Protein AF-N1U1Z1-F1 (afdb_monomer)

pLDDT: mean 73.61, std 26.01, range [23.06, 96.19]

Sequence (324 aa):
MGSERRDNYLSHQTYPNRNGNQLFPIIPETQSKQTEVKIPQDLNLSLTNTFTPLASTKSSSKSPSRPKPLTSEQLKEKRKNPAINIDFFTNLTKKILNDFYPKYCPNCPGKLLTKEISTQPELIRCEGCRYLTSRLSYTCLHHFKLPLWMFSYVFYESMIQHPKVVTSTEISKRLRISYKGGASLKRRFQVFASQQLPKYKQLTFDALDREFKDFSLPPDEDTDITEIMENKPYVCADTVVLYSASQRANQGRKRYRHAGSTASIYLSDKLGGRQVGTLAHTIAIKSGPVFFHSVPNQKMNTLGPIIQNHLPLQTPLMTDEGYP

Structure (mmCIF, N/CA/C/O backbone):
data_AF-N1U1Z1-F1
#
_entry.id   AF-N1U1Z1-F1
#
loop_
_atom_site.group_PDB
_atom_site.id
_atom_site.type_symbol
_atom_site.label_atom_id
_atom_site.label_alt_id
_atom_site.label_comp_id
_atom_site.label_asym_id
_atom_site.label_entity_id
_atom_site.label_seq_id
_atom_site.pdbx_PDB_ins_code
_atom_site.Cartn_x
_atom_site.Cartn_y
_atom_site.Cartn_z
_atom_site.occupancy
_atom_site.B_iso_or_equiv
_atom_site.auth_seq_id
_atom_site.auth_comp_id
_atom_site.auth_asym_id
_atom_site.auth_atom_id
_atom_site.pdbx_PDB_model_num
ATOM 1 N N . MET A 1 1 ? 25.635 30.085 18.697 1.00 31.17 1 MET A N 1
ATOM 2 C CA . MET A 1 1 ? 25.167 30.106 17.294 1.00 31.17 1 MET A CA 1
ATOM 3 C C . MET A 1 1 ? 25.597 28.806 16.637 1.00 31.17 1 MET A C 1
ATOM 5 O O . MET A 1 1 ? 26.783 28.628 16.402 1.00 31.17 1 MET A O 1
ATOM 9 N N . GLY A 1 2 ? 24.684 27.850 16.460 1.00 24.91 2 GLY A N 1
ATOM 10 C CA . GLY A 1 2 ? 25.047 26.492 16.055 1.00 24.91 2 GLY A CA 1
ATOM 11 C C . GLY A 1 2 ? 23.915 25.777 15.326 1.00 24.91 2 GLY A C 1
ATOM 12 O O . GLY A 1 2 ? 22.959 25.348 15.952 1.00 24.91 2 GLY A 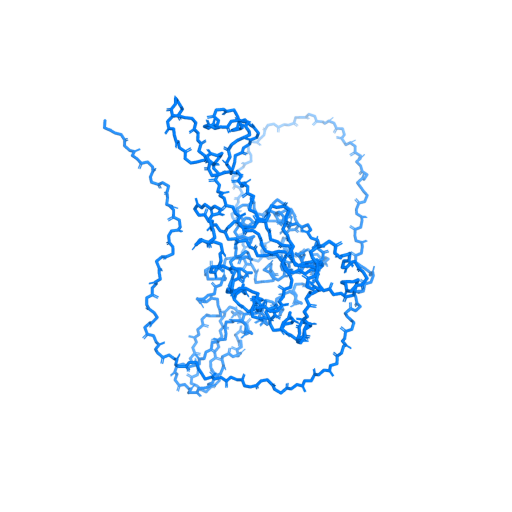O 1
ATOM 13 N N . SER A 1 3 ? 24.074 25.672 14.004 1.00 23.81 3 SER A N 1
ATOM 14 C CA . SER A 1 3 ? 23.713 24.535 13.143 1.00 23.81 3 SER A CA 1
ATOM 15 C C . SER A 1 3 ? 22.453 23.728 13.520 1.00 23.81 3 SER A C 1
ATOM 17 O O . SER A 1 3 ? 22.543 22.627 14.069 1.00 23.81 3 SER A O 1
ATOM 19 N N . GLU A 1 4 ? 21.285 24.212 13.097 1.00 26.62 4 GLU A N 1
ATOM 20 C CA . GLU A 1 4 ? 20.053 23.421 13.023 1.00 26.62 4 GLU A CA 1
ATOM 21 C C . GLU A 1 4 ? 20.172 22.334 11.942 1.00 26.62 4 GLU A C 1
ATOM 23 O O . GLU A 1 4 ? 20.254 22.610 10.743 1.00 26.62 4 GLU A O 1
ATOM 28 N N . ARG A 1 5 ? 20.141 21.065 12.362 1.00 25.30 5 ARG A N 1
ATOM 29 C CA . ARG A 1 5 ? 19.821 19.946 11.470 1.00 25.30 5 ARG A CA 1
ATOM 30 C C . ARG A 1 5 ? 18.326 20.009 11.162 1.00 25.30 5 ARG A C 1
ATOM 32 O O . ARG A 1 5 ? 17.508 19.650 12.001 1.00 25.30 5 ARG A O 1
ATOM 39 N N . ARG A 1 6 ? 17.977 20.459 9.955 1.00 24.33 6 ARG A N 1
ATOM 40 C CA . ARG A 1 6 ? 16.626 20.311 9.402 1.00 24.33 6 ARG A CA 1
ATOM 41 C C . ARG A 1 6 ? 16.370 18.839 9.094 1.00 24.33 6 ARG A C 1
ATOM 43 O O . ARG A 1 6 ? 16.864 18.309 8.099 1.00 24.33 6 ARG A O 1
ATOM 50 N N . ASP A 1 7 ? 15.581 18.193 9.941 1.00 27.22 7 ASP A N 1
ATOM 51 C CA . ASP A 1 7 ? 14.876 16.973 9.574 1.00 27.22 7 ASP A CA 1
ATOM 52 C C . ASP A 1 7 ? 13.800 17.356 8.546 1.00 27.22 7 ASP A C 1
ATOM 54 O O . ASP A 1 7 ? 12.801 18.002 8.862 1.00 27.22 7 ASP A O 1
ATOM 58 N N . ASN A 1 8 ? 14.047 17.017 7.278 1.00 24.55 8 ASN A N 1
ATOM 59 C CA . ASN A 1 8 ? 13.092 17.212 6.192 1.00 24.55 8 ASN A CA 1
ATOM 60 C C . ASN A 1 8 ? 11.878 16.301 6.413 1.00 24.55 8 ASN A C 1
ATOM 62 O O . ASN A 1 8 ? 11.901 15.114 6.078 1.00 24.55 8 ASN A O 1
ATOM 66 N N . TYR A 1 9 ? 10.808 16.876 6.954 1.00 27.30 9 TYR A N 1
ATOM 67 C CA . TYR A 1 9 ? 9.466 16.322 6.865 1.00 27.30 9 TYR A CA 1
ATOM 68 C C . TYR A 1 9 ? 9.081 16.203 5.385 1.00 27.30 9 TYR A C 1
ATOM 70 O O . TYR A 1 9 ? 9.143 17.178 4.633 1.00 27.30 9 TYR A O 1
ATOM 78 N N . LEU A 1 10 ? 8.690 14.998 4.964 1.00 27.31 10 LEU A N 1
ATOM 79 C CA . LEU A 1 10 ? 8.058 14.738 3.671 1.00 27.31 10 LEU A CA 1
ATOM 80 C C . LEU A 1 10 ? 6.676 15.410 3.657 1.00 27.31 10 LEU A C 1
ATOM 82 O O . LEU A 1 10 ? 5.657 14.768 3.890 1.00 27.31 10 LEU A O 1
ATOM 86 N N . SER A 1 11 ? 6.651 16.716 3.405 1.00 25.09 11 SER A N 1
ATOM 87 C CA . SER A 1 11 ? 5.468 17.385 2.879 1.00 25.09 11 SER A CA 1
ATOM 88 C C . SER A 1 11 ? 5.401 17.065 1.387 1.00 25.09 11 SER A C 1
ATOM 90 O O . SER A 1 11 ? 6.335 17.330 0.628 1.00 25.09 11 SER A O 1
ATOM 92 N N . HIS A 1 12 ? 4.319 16.417 0.960 1.00 28.94 12 HIS A N 1
ATOM 93 C CA . HIS A 1 12 ? 4.023 16.263 -0.457 1.00 28.94 12 HIS A CA 1
ATOM 94 C C . HIS A 1 12 ? 3.693 17.648 -1.022 1.00 28.94 12 HIS A C 1
ATOM 96 O O . HIS A 1 12 ? 2.557 18.102 -0.939 1.00 28.94 12 HIS A O 1
ATOM 102 N N . GLN A 1 13 ? 4.687 18.325 -1.599 1.00 23.31 13 GLN A N 1
ATOM 103 C CA . GLN A 1 13 ? 4.415 19.387 -2.559 1.00 23.31 13 GLN A CA 1
ATOM 104 C C . GLN A 1 13 ? 3.811 18.721 -3.797 1.00 23.31 13 GLN A C 1
ATOM 106 O O . GLN A 1 13 ? 4.482 18.001 -4.539 1.00 23.31 13 GLN A O 1
ATOM 111 N N . THR A 1 14 ? 2.508 18.902 -3.975 1.00 27.62 14 THR A N 1
ATOM 112 C CA . THR A 1 14 ? 1.798 18.598 -5.211 1.00 27.62 14 THR A CA 1
ATOM 113 C C . THR A 1 14 ? 2.348 19.509 -6.302 1.00 27.62 14 THR A C 1
ATOM 115 O O . THR A 1 14 ? 1.981 20.674 -6.417 1.00 27.62 14 THR A O 1
ATOM 118 N N . TYR A 1 15 ? 3.275 18.994 -7.108 1.00 26.27 15 TYR A N 1
ATOM 119 C CA . TYR A 1 15 ? 3.652 19.663 -8.347 1.00 26.27 15 TYR A CA 1
ATOM 120 C C . TYR A 1 15 ? 2.433 19.670 -9.283 1.00 26.27 15 TYR A C 1
ATOM 122 O O . TYR A 1 15 ? 1.890 18.593 -9.554 1.00 26.27 15 TYR A O 1
ATOM 130 N N . PRO A 1 16 ? 1.985 20.833 -9.791 1.00 25.64 16 PRO A N 1
ATOM 131 C CA . PRO A 1 16 ? 0.918 20.875 -10.776 1.00 25.64 16 PRO A CA 1
ATOM 132 C C . PRO A 1 16 ? 1.386 20.169 -12.052 1.00 25.64 16 PRO A C 1
ATOM 134 O O . PRO A 1 16 ? 2.423 20.492 -12.636 1.00 25.64 16 PRO A O 1
ATOM 137 N N . ASN A 1 17 ? 0.617 19.159 -12.449 1.00 30.56 17 ASN A N 1
ATOM 138 C CA . ASN A 1 17 ? 0.830 18.367 -13.649 1.00 30.56 17 ASN A CA 1
ATOM 139 C C . ASN A 1 17 ? 0.683 19.280 -14.878 1.00 30.56 17 ASN A C 1
ATOM 141 O O . ASN A 1 17 ? -0.407 19.766 -15.162 1.00 30.56 17 ASN A O 1
ATOM 145 N N . ARG A 1 18 ? 1.783 19.551 -15.591 1.00 28.73 18 ARG A N 1
ATOM 146 C CA . ARG A 1 18 ? 1.807 20.469 -16.746 1.00 28.73 18 ARG A CA 1
ATOM 147 C C . ARG A 1 18 ? 1.363 19.842 -18.073 1.00 28.73 18 ARG A C 1
ATOM 149 O O . ARG A 1 18 ? 1.446 20.515 -19.091 1.00 28.73 18 ARG A O 1
ATOM 156 N N . ASN A 1 19 ? 0.847 18.612 -18.067 1.00 29.89 19 ASN A N 1
ATOM 157 C CA . ASN A 1 19 ? 0.267 17.977 -19.250 1.00 29.89 19 ASN A CA 1
ATOM 158 C C . ASN A 1 19 ? -1.192 17.599 -18.964 1.00 29.89 19 ASN A C 1
ATOM 160 O O . ASN A 1 19 ? -1.469 16.635 -18.248 1.00 29.89 19 ASN A O 1
ATOM 164 N N . GLY A 1 20 ? -2.117 18.390 -19.511 1.00 30.70 20 GLY A N 1
ATOM 165 C CA . GLY A 1 20 ? -3.558 18.180 -19.421 1.00 30.70 20 GLY A CA 1
ATOM 166 C C . GLY A 1 20 ? -4.021 16.982 -20.245 1.00 30.70 20 GLY A C 1
ATOM 167 O O . GLY A 1 20 ? -4.510 17.151 -21.355 1.00 30.70 20 GLY A O 1
ATOM 168 N N . ASN A 1 21 ? -3.907 15.779 -19.686 1.00 28.55 21 ASN A N 1
ATOM 169 C CA . ASN A 1 21 ? -4.611 14.613 -20.207 1.00 28.55 21 ASN A CA 1
ATOM 170 C C . ASN A 1 21 ? -5.901 14.433 -19.408 1.00 28.55 21 ASN A C 1
ATOM 172 O O . ASN A 1 21 ? -5.875 14.021 -18.248 1.00 28.55 21 ASN A O 1
ATOM 176 N N . GLN A 1 22 ? -7.020 14.777 -20.042 1.00 26.14 22 GLN A N 1
ATOM 177 C CA . GLN A 1 22 ? -8.360 14.452 -19.571 1.00 26.14 22 GLN A CA 1
ATOM 178 C C . GLN A 1 22 ? -8.476 12.925 -19.449 1.00 26.14 22 GLN A C 1
ATOM 180 O O . GLN A 1 22 ? -8.188 12.186 -20.392 1.00 26.14 22 GLN A O 1
ATOM 185 N N . LEU A 1 23 ? -8.829 12.451 -18.254 1.00 27.55 23 LEU A N 1
ATOM 186 C CA . LEU A 1 23 ? -9.135 11.049 -17.992 1.00 27.55 23 LEU A CA 1
ATOM 187 C C . LEU A 1 23 ? -10.470 10.728 -18.670 1.00 27.55 23 LEU A C 1
ATOM 189 O O . LEU A 1 23 ? -11.513 11.185 -18.214 1.00 27.55 23 LEU A O 1
ATOM 193 N N . PHE A 1 24 ? -10.440 9.958 -19.756 1.00 24.42 24 PHE A N 1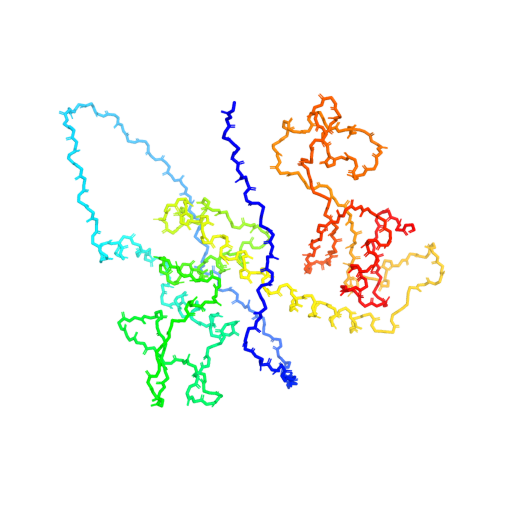
ATOM 194 C CA . PHE A 1 24 ? -11.652 9.357 -20.307 1.00 24.42 24 PHE A CA 1
ATOM 195 C C . PHE A 1 24 ? -12.014 8.095 -19.504 1.00 24.42 24 PHE A C 1
ATOM 197 O O . PHE A 1 24 ? -11.113 7.317 -19.167 1.00 24.42 24 PHE A O 1
ATOM 204 N N . PRO A 1 25 ? -13.301 7.873 -19.187 1.00 25.72 25 PRO A N 1
ATOM 205 C CA . PRO A 1 25 ? -13.744 6.691 -18.459 1.00 25.72 25 PRO A CA 1
ATOM 206 C C . PRO A 1 25 ? -13.643 5.448 -19.353 1.00 25.72 25 PRO A C 1
ATOM 208 O O . PRO A 1 25 ? -14.245 5.385 -20.422 1.00 25.72 25 PRO A O 1
ATOM 211 N N . ILE A 1 26 ? -12.878 4.451 -18.906 1.00 27.59 26 ILE A N 1
ATOM 212 C CA . ILE A 1 26 ? -12.885 3.104 -19.484 1.00 27.59 26 ILE A CA 1
ATOM 213 C C . ILE A 1 26 ? -13.981 2.321 -18.760 1.00 27.59 26 ILE A C 1
ATOM 215 O O . ILE A 1 26 ? -13.880 2.079 -17.558 1.00 27.59 26 ILE A O 1
ATOM 219 N N . ILE A 1 27 ? -15.024 1.944 -19.495 1.00 23.06 27 ILE A N 1
ATOM 220 C CA . ILE A 1 27 ? -16.056 1.001 -19.053 1.00 23.06 27 ILE A CA 1
ATOM 221 C C . ILE A 1 27 ? -15.426 -0.405 -19.062 1.00 23.06 27 ILE A C 1
ATOM 223 O O . ILE A 1 27 ? -14.907 -0.807 -20.105 1.00 23.06 27 ILE A O 1
ATOM 227 N N . PRO A 1 28 ? -15.426 -1.169 -17.954 1.00 28.47 28 PRO A N 1
ATOM 228 C CA . PRO A 1 28 ? -14.948 -2.545 -17.972 1.00 28.47 28 PRO A CA 1
ATOM 229 C C . PRO A 1 28 ? -16.060 -3.484 -18.455 1.00 28.47 28 PRO A C 1
ATOM 231 O O . PRO A 1 28 ? -17.068 -3.662 -17.772 1.00 28.47 28 PRO A O 1
ATOM 234 N N . GLU A 1 29 ? -15.856 -4.129 -19.604 1.00 23.88 29 GLU A N 1
ATOM 235 C CA . GLU A 1 29 ? -16.609 -5.332 -19.961 1.00 23.88 29 GLU A CA 1
ATOM 236 C C . GLU A 1 29 ? -16.245 -6.471 -19.002 1.00 23.88 29 GLU A C 1
ATOM 238 O O . GLU A 1 29 ? -15.081 -6.752 -18.705 1.00 23.88 29 GLU A O 1
ATOM 243 N N . THR A 1 30 ? -17.285 -7.099 -18.470 1.00 27.78 30 THR A N 1
ATOM 244 C CA . THR A 1 30 ? -17.222 -8.130 -17.443 1.00 27.78 30 THR A CA 1
ATOM 245 C C . THR A 1 30 ? -16.767 -9.458 -18.048 1.00 27.78 30 THR A C 1
ATOM 247 O O . THR A 1 30 ? -17.440 -10.007 -18.915 1.00 27.78 30 THR A O 1
ATOM 250 N N . GLN A 1 31 ? -15.682 -10.042 -17.536 1.00 24.86 31 GLN A N 1
ATOM 251 C CA . GLN A 1 31 ? -15.467 -11.489 -17.614 1.00 24.86 31 GLN A CA 1
ATOM 252 C C . GLN A 1 31 ? -15.203 -12.043 -16.216 1.00 24.86 31 GLN A C 1
ATOM 254 O O . GLN A 1 31 ? -14.091 -12.040 -15.694 1.00 24.86 31 GLN A O 1
ATOM 259 N N . SER A 1 32 ? -16.294 -12.509 -15.616 1.00 31.56 32 SER A N 1
ATOM 260 C CA . SER A 1 32 ? -16.319 -13.404 -14.468 1.00 31.56 32 SER A CA 1
ATOM 261 C C . SER A 1 32 ? -15.791 -14.776 -14.892 1.00 31.56 32 SER A C 1
ATOM 263 O O . SER A 1 32 ? -16.463 -15.479 -15.644 1.00 31.56 32 SER A O 1
ATOM 265 N N . LYS A 1 33 ? -14.604 -15.158 -14.406 1.00 26.70 33 LYS A N 1
ATOM 266 C CA . LYS A 1 33 ? -14.228 -16.558 -14.151 1.00 26.70 33 LYS A CA 1
ATOM 267 C C . LYS A 1 33 ? -13.323 -16.615 -12.922 1.00 26.70 33 LYS A C 1
ATOM 269 O O . LYS A 1 33 ? -12.188 -16.140 -12.952 1.00 26.70 33 LYS A O 1
ATOM 274 N N . GLN A 1 34 ? -13.845 -17.196 -11.842 1.00 29.92 34 GLN A N 1
ATOM 275 C CA . GLN A 1 34 ? -13.073 -17.603 -10.670 1.00 29.92 34 GLN A CA 1
ATOM 276 C C . GLN A 1 34 ? -11.895 -18.467 -11.133 1.00 29.92 34 GLN A C 1
ATOM 278 O O . GLN A 1 34 ? -12.086 -19.548 -11.683 1.00 29.92 34 GLN A O 1
ATOM 283 N N . THR A 1 35 ? -10.675 -17.972 -10.944 1.00 23.55 35 THR A N 1
ATOM 284 C CA . THR A 1 35 ? -9.462 -18.775 -11.098 1.00 23.55 35 THR A CA 1
ATOM 285 C C . THR A 1 35 ? -8.847 -18.897 -9.715 1.00 23.55 35 THR A C 1
ATOM 287 O O . THR A 1 35 ? -8.239 -17.949 -9.219 1.00 23.55 35 THR A O 1
ATOM 290 N N . GLU A 1 36 ? -9.034 -20.050 -9.072 1.00 23.45 36 GLU A N 1
ATOM 291 C CA . GLU A 1 36 ? -8.217 -20.445 -7.928 1.00 23.45 36 GLU A CA 1
ATOM 292 C C . GLU A 1 36 ? -6.749 -20.452 -8.362 1.00 23.45 36 GLU A C 1
ATOM 294 O O . GLU A 1 36 ? -6.322 -21.256 -9.195 1.00 23.45 36 GLU A O 1
ATOM 299 N N . VAL A 1 37 ? -5.957 -19.542 -7.803 1.00 25.72 37 VAL A N 1
ATOM 300 C CA . VAL A 1 37 ? -4.506 -19.552 -7.976 1.00 25.72 37 VAL A CA 1
ATOM 301 C C . VAL A 1 37 ? -3.949 -20.681 -7.107 1.00 25.72 37 VAL A C 1
ATOM 303 O O . VAL A 1 37 ? -3.638 -20.482 -5.935 1.00 25.72 37 VAL A O 1
ATOM 306 N N . LYS A 1 38 ? -3.825 -21.887 -7.671 1.00 24.47 38 LYS A N 1
ATOM 307 C CA . LYS A 1 38 ? -3.057 -22.976 -7.050 1.00 24.47 38 LYS A CA 1
ATOM 308 C C . LYS A 1 38 ? -1.573 -22.609 -7.060 1.00 24.47 38 LYS A C 1
ATOM 310 O O . LYS A 1 38 ? -0.926 -22.615 -8.105 1.00 24.47 38 LYS A O 1
ATOM 315 N N . ILE A 1 39 ? -1.044 -22.277 -5.886 1.00 30.41 39 ILE A N 1
ATOM 316 C CA . ILE A 1 39 ? 0.392 -22.107 -5.646 1.00 30.41 39 ILE A CA 1
ATOM 317 C C . ILE A 1 39 ? 1.037 -23.507 -5.693 1.00 30.41 39 ILE A C 1
ATOM 319 O O . ILE A 1 39 ? 0.617 -24.374 -4.925 1.00 30.41 39 ILE A O 1
ATOM 323 N N . PRO A 1 40 ? 2.032 -23.766 -6.563 1.00 25.53 40 PRO A N 1
ATOM 324 C CA . PRO A 1 40 ? 2.742 -25.043 -6.584 1.00 25.53 40 PRO A CA 1
ATOM 325 C C . PRO A 1 40 ? 3.452 -25.294 -5.246 1.00 25.53 40 PRO A C 1
ATOM 327 O O . PRO A 1 40 ? 4.184 -24.432 -4.757 1.00 25.53 40 PRO A O 1
ATOM 330 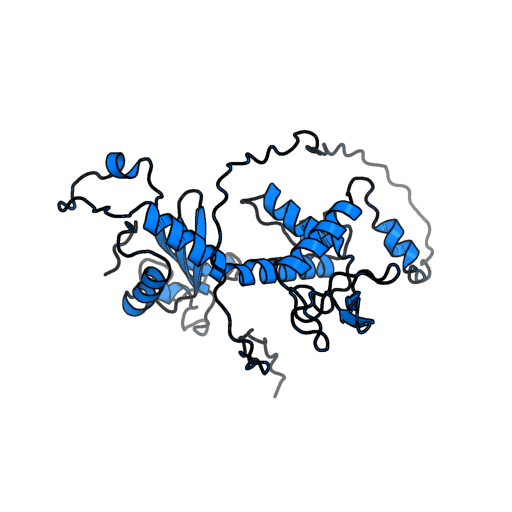N N . GLN A 1 41 ? 3.248 -26.477 -4.665 1.00 28.50 41 GLN A N 1
ATOM 331 C CA . GLN A 1 41 ? 3.769 -26.880 -3.350 1.00 28.50 41 GLN A CA 1
ATOM 332 C C . GLN A 1 41 ? 5.294 -27.142 -3.324 1.00 28.50 41 GLN A C 1
ATOM 334 O O . GLN A 1 41 ? 5.853 -27.402 -2.259 1.00 28.50 41 GLN A O 1
ATOM 339 N N . ASP A 1 42 ? 5.996 -26.986 -4.449 1.00 27.20 42 ASP A N 1
ATOM 340 C CA . ASP A 1 42 ? 7.394 -27.417 -4.616 1.00 27.20 42 ASP A CA 1
ATOM 341 C C . ASP A 1 42 ? 8.461 -26.382 -4.201 1.00 27.20 42 ASP A C 1
ATOM 343 O O . ASP A 1 42 ? 9.641 -26.537 -4.511 1.00 27.20 42 ASP A O 1
ATOM 347 N N . LEU A 1 43 ? 8.093 -25.308 -3.492 1.00 36.47 43 LEU A N 1
ATOM 348 C CA . LEU A 1 43 ? 9.035 -24.244 -3.093 1.00 36.47 43 LEU A CA 1
ATOM 349 C C . LEU A 1 43 ? 9.161 -24.036 -1.575 1.00 36.47 43 LEU A C 1
ATOM 351 O O . LEU A 1 43 ? 9.582 -22.971 -1.118 1.00 36.47 43 LEU A O 1
ATOM 355 N N . ASN A 1 44 ? 8.880 -25.072 -0.781 1.00 26.55 44 ASN A N 1
ATOM 356 C CA . ASN A 1 44 ? 9.239 -25.104 0.639 1.00 26.55 44 ASN A CA 1
ATOM 357 C C . ASN A 1 44 ? 10.753 -25.332 0.816 1.00 26.55 44 ASN A C 1
ATOM 359 O O . ASN A 1 44 ? 11.217 -26.446 1.043 1.00 26.55 44 ASN A O 1
ATOM 363 N N . LEU A 1 45 ? 11.550 -24.264 0.738 1.00 33.38 45 LEU A N 1
ATOM 364 C CA . LEU A 1 45 ? 12.963 -24.292 1.136 1.00 33.38 45 LEU A CA 1
ATOM 365 C C . LEU A 1 45 ? 13.092 -24.085 2.654 1.00 33.38 45 LEU A C 1
ATOM 367 O O . LEU A 1 45 ? 13.499 -23.021 3.128 1.00 33.38 45 LEU A O 1
ATOM 371 N N . SER A 1 46 ? 12.752 -25.121 3.421 1.00 28.72 46 SER A N 1
ATOM 372 C CA . SER A 1 46 ? 13.085 -25.220 4.845 1.00 28.72 46 SER A CA 1
ATOM 373 C C . SER A 1 46 ? 14.576 -25.535 4.993 1.00 28.72 46 SER A C 1
ATOM 375 O O . SER A 1 46 ? 14.998 -26.675 4.830 1.00 28.72 46 SER A O 1
ATOM 377 N N . LEU A 1 47 ? 15.400 -24.526 5.287 1.00 31.52 47 LEU A N 1
ATOM 378 C CA . LEU A 1 47 ? 16.810 -24.734 5.635 1.00 31.52 47 LEU A CA 1
ATOM 379 C C . LEU A 1 47 ? 16.931 -25.068 7.129 1.00 31.52 47 LEU A C 1
ATOM 381 O O . LEU A 1 47 ? 16.895 -24.181 7.981 1.00 31.52 47 LEU A O 1
ATOM 385 N N . THR A 1 48 ? 17.098 -26.351 7.449 1.00 25.14 48 THR A N 1
ATOM 386 C CA . THR A 1 48 ? 17.627 -26.818 8.738 1.00 25.14 48 THR A CA 1
ATOM 387 C C . THR A 1 48 ? 19.104 -26.428 8.850 1.00 25.14 48 THR A C 1
ATOM 389 O O . THR A 1 48 ? 19.938 -26.893 8.076 1.00 25.14 48 THR A O 1
ATOM 392 N N . ASN A 1 49 ? 19.438 -25.551 9.801 1.00 29.80 49 ASN A N 1
ATOM 393 C CA . ASN A 1 49 ? 20.818 -25.159 10.093 1.00 29.80 49 ASN A CA 1
ATOM 394 C C . ASN A 1 49 ? 21.519 -26.259 10.903 1.00 29.80 49 ASN A C 1
ATOM 396 O O . ASN A 1 49 ? 21.296 -26.364 12.108 1.00 29.80 49 ASN A O 1
ATOM 400 N N . THR A 1 50 ? 22.415 -27.020 10.279 1.00 23.50 50 THR A N 1
ATOM 401 C CA . THR A 1 50 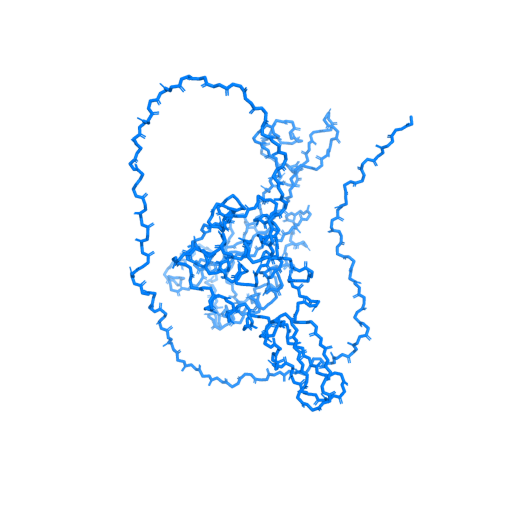? 23.401 -27.835 11.003 1.00 23.50 50 THR A CA 1
ATOM 402 C C . THR A 1 50 ? 24.682 -27.012 11.142 1.00 23.50 50 THR A C 1
ATOM 404 O O . THR A 1 50 ? 25.398 -26.784 10.170 1.00 23.50 50 THR A O 1
ATOM 407 N N . PHE A 1 51 ? 24.941 -26.499 12.346 1.00 24.95 51 PHE A N 1
ATOM 408 C CA . PHE A 1 51 ? 26.194 -25.826 12.691 1.00 24.95 51 PHE A CA 1
ATOM 409 C C . PHE A 1 51 ? 27.256 -26.873 13.049 1.00 24.95 51 PHE A C 1
ATOM 411 O O . PHE A 1 51 ? 27.125 -27.559 14.060 1.00 24.95 51 PHE A O 1
ATOM 418 N N . THR A 1 52 ? 28.332 -26.950 12.270 1.00 24.88 52 THR A N 1
ATOM 419 C CA . THR A 1 52 ? 29.589 -27.606 12.663 1.00 24.88 52 THR A CA 1
ATOM 420 C C . THR A 1 52 ? 30.632 -26.527 12.976 1.00 24.88 52 THR A C 1
ATOM 422 O O . THR A 1 52 ? 30.892 -25.679 12.118 1.00 24.88 52 THR A O 1
ATOM 425 N N . PRO A 1 53 ? 31.238 -26.498 14.177 1.00 26.45 53 PRO A N 1
ATOM 426 C CA . PRO A 1 53 ? 32.280 -25.530 14.498 1.00 26.45 53 PRO A CA 1
ATOM 427 C C . PRO A 1 53 ? 33.632 -26.034 13.976 1.00 26.45 53 PRO A C 1
ATOM 429 O O . PRO A 1 53 ? 34.088 -27.102 14.379 1.00 26.45 53 PRO A O 1
ATOM 432 N N . LEU A 1 54 ? 34.289 -25.274 13.093 1.00 29.22 54 LEU A N 1
ATOM 433 C CA . LEU A 1 54 ? 35.670 -25.563 12.698 1.00 29.22 54 LEU A CA 1
ATOM 434 C C . LEU A 1 54 ? 36.651 -24.788 13.584 1.00 29.22 54 LEU A C 1
ATOM 436 O O . LEU A 1 54 ? 36.524 -23.580 13.787 1.00 29.22 54 LEU A O 1
ATOM 440 N N . ALA A 1 55 ? 37.602 -25.551 14.114 1.00 28.50 55 ALA A N 1
ATOM 441 C CA . ALA A 1 55 ? 38.601 -25.196 15.101 1.00 28.50 55 ALA A CA 1
ATOM 442 C C . ALA A 1 55 ? 39.554 -24.060 14.691 1.00 28.50 55 ALA A C 1
ATOM 444 O O . ALA A 1 55 ? 39.827 -23.790 13.524 1.00 28.50 55 ALA A O 1
ATOM 445 N N . SER A 1 56 ? 40.097 -23.432 15.729 1.00 31.36 56 SER A N 1
ATOM 446 C CA . SER A 1 56 ? 41.125 -22.401 15.725 1.00 31.36 56 SER A CA 1
ATOM 447 C C . SER A 1 56 ? 42.481 -22.893 15.208 1.00 31.36 56 SER A C 1
ATOM 449 O O . SER A 1 56 ? 43.062 -23.806 15.792 1.00 31.36 56 SER A O 1
ATOM 451 N N . THR A 1 57 ? 43.071 -22.177 14.251 1.00 26.64 57 THR A N 1
ATOM 452 C CA . THR A 1 57 ? 44.527 -22.179 14.026 1.00 26.64 57 THR A CA 1
ATOM 453 C C . THR A 1 57 ? 45.046 -20.750 13.873 1.00 26.64 57 THR A C 1
ATOM 455 O O . THR A 1 57 ? 44.502 -19.943 13.121 1.00 26.64 57 THR A O 1
ATOM 458 N N . LYS A 1 58 ? 46.085 -20.436 14.655 1.00 27.12 58 LYS A N 1
ATOM 459 C CA . LYS A 1 58 ? 46.752 -19.133 14.770 1.00 27.12 58 LYS A CA 1
ATOM 460 C C . LYS A 1 58 ? 47.682 -18.829 13.581 1.00 27.12 58 LYS A C 1
ATOM 462 O O . LYS A 1 58 ? 48.315 -19.721 13.032 1.00 27.12 58 LYS A O 1
ATOM 467 N N . SER A 1 59 ? 47.881 -17.521 13.387 1.00 26.89 59 SER A N 1
ATOM 468 C CA . SER A 1 59 ? 49.051 -16.812 12.825 1.00 26.89 59 SER A CA 1
ATOM 469 C C . SER A 1 59 ? 49.222 -16.711 11.300 1.00 26.89 59 SER A C 1
ATOM 471 O O . SER A 1 59 ? 49.515 -17.678 10.615 1.00 26.89 59 SER A O 1
ATOM 473 N N . SER A 1 60 ? 49.139 -15.484 10.771 1.00 26.78 60 SER A N 1
ATOM 474 C CA . SER A 1 60 ? 50.316 -14.708 10.339 1.00 26.78 60 SER A CA 1
ATOM 475 C C . SER A 1 60 ? 49.872 -13.352 9.772 1.00 26.78 60 SER A C 1
ATOM 477 O O . SER A 1 60 ? 48.935 -13.246 8.982 1.00 26.78 60 SER A O 1
ATOM 479 N N . SER A 1 61 ? 50.525 -12.295 10.236 1.00 37.44 61 SER A N 1
ATOM 480 C CA . SER A 1 61 ? 50.275 -10.888 9.939 1.00 37.44 61 SER A CA 1
ATOM 481 C C . SER A 1 61 ? 50.724 -10.498 8.526 1.00 37.44 61 SER A C 1
ATOM 483 O O . SER A 1 61 ? 51.919 -10.342 8.286 1.00 37.44 61 SER A O 1
ATOM 485 N N . LYS A 1 62 ? 49.775 -10.245 7.616 1.00 32.12 62 LYS A N 1
ATOM 486 C CA . LYS A 1 62 ? 49.963 -9.382 6.436 1.00 32.12 62 LYS A CA 1
ATOM 487 C C . LYS A 1 62 ? 48.674 -8.610 6.157 1.00 32.12 62 LYS A C 1
ATOM 489 O O . LYS A 1 62 ? 47.623 -9.200 5.925 1.00 32.12 62 LYS A O 1
ATOM 494 N N . SER A 1 63 ? 48.761 -7.284 6.186 1.00 28.86 63 SER A N 1
ATOM 495 C CA . SER A 1 63 ? 47.686 -6.363 5.810 1.00 28.86 63 SER A CA 1
ATOM 496 C C . SER A 1 63 ? 47.293 -6.612 4.344 1.00 28.86 63 SER A C 1
ATOM 498 O O . SER A 1 63 ? 48.160 -6.478 3.477 1.00 28.86 63 SER A O 1
ATOM 500 N N . PRO A 1 64 ? 46.037 -6.973 4.013 1.00 36.00 64 PRO A N 1
ATOM 501 C CA . PRO A 1 64 ? 45.659 -7.159 2.622 1.00 36.00 64 PRO A CA 1
ATOM 502 C C . PRO A 1 64 ? 45.524 -5.799 1.936 1.00 36.00 64 PRO A C 1
ATOM 504 O O . PRO A 1 64 ? 44.842 -4.895 2.425 1.00 36.00 64 PRO A O 1
ATOM 507 N N . SER A 1 65 ? 46.180 -5.660 0.786 1.00 44.28 65 SER A N 1
ATOM 508 C CA . SER A 1 65 ? 46.023 -4.520 -0.111 1.00 44.28 65 SER A CA 1
ATOM 509 C C . SER A 1 65 ? 44.555 -4.359 -0.528 1.00 44.28 65 SER A C 1
ATOM 511 O O . SER A 1 65 ? 43.805 -5.327 -0.668 1.00 44.28 65 SER A O 1
ATOM 513 N N . ARG A 1 66 ? 44.125 -3.101 -0.689 1.00 38.94 66 ARG A N 1
ATOM 514 C CA . ARG A 1 66 ? 42.735 -2.733 -0.994 1.00 38.94 66 ARG A CA 1
ATOM 515 C C . ARG A 1 66 ? 42.251 -3.488 -2.246 1.00 38.94 66 ARG A C 1
ATOM 517 O O . ARG A 1 66 ? 42.855 -3.315 -3.306 1.00 38.94 66 ARG A O 1
ATOM 524 N N . PRO A 1 67 ? 41.176 -4.296 -2.166 1.00 45.53 67 PRO A N 1
ATOM 525 C CA . PRO A 1 67 ? 40.717 -5.076 -3.307 1.00 45.53 67 PRO A CA 1
ATOM 526 C C . PRO A 1 67 ? 40.243 -4.149 -4.432 1.00 45.53 67 PRO A C 1
ATOM 528 O O . PRO A 1 67 ? 39.532 -3.169 -4.186 1.00 45.53 67 PRO A O 1
ATOM 531 N N . LYS A 1 68 ? 40.648 -4.463 -5.670 1.00 51.19 68 LYS A N 1
ATOM 532 C CA . LYS A 1 68 ? 40.192 -3.764 -6.880 1.00 51.19 68 LYS A CA 1
ATOM 533 C C . LYS A 1 68 ? 38.652 -3.791 -6.958 1.00 51.19 68 LYS A C 1
ATOM 535 O O . LYS A 1 68 ? 38.053 -4.814 -6.613 1.00 51.19 68 LYS A O 1
ATOM 540 N N . PRO A 1 69 ? 37.994 -2.704 -7.408 1.00 41.78 69 PRO A N 1
ATOM 541 C CA . PRO A 1 69 ? 36.550 -2.702 -7.628 1.00 41.78 69 PRO A CA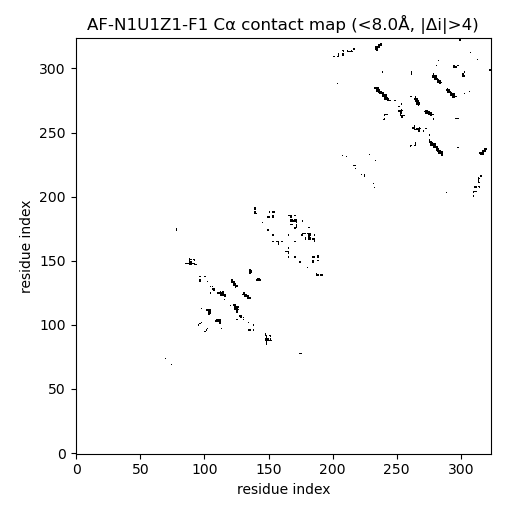 1
ATOM 542 C C . PRO A 1 69 ? 36.157 -3.788 -8.637 1.00 41.78 69 PRO A C 1
ATOM 544 O O . PRO A 1 69 ? 36.761 -3.889 -9.702 1.00 41.78 69 PRO A O 1
ATOM 547 N N . LEU A 1 70 ? 35.152 -4.594 -8.291 1.00 42.81 70 LEU A N 1
ATOM 548 C CA . LEU A 1 70 ? 34.610 -5.644 -9.160 1.00 42.81 70 LEU A CA 1
ATOM 549 C C . LEU A 1 70 ? 34.012 -5.036 -10.436 1.00 42.81 70 LEU A C 1
ATOM 551 O O . LEU A 1 70 ? 33.333 -4.006 -10.375 1.00 42.81 70 LEU A O 1
ATOM 555 N N . THR A 1 71 ? 34.210 -5.702 -11.573 1.00 56.38 71 THR A N 1
ATOM 556 C CA . THR A 1 71 ? 33.593 -5.305 -12.846 1.00 56.38 71 THR A CA 1
ATOM 557 C C . THR A 1 71 ? 32.078 -5.542 -12.826 1.00 56.38 71 THR A C 1
ATOM 559 O O . THR A 1 71 ? 31.543 -6.310 -12.020 1.00 56.38 71 THR A O 1
ATOM 562 N N . SER A 1 72 ? 31.348 -4.865 -13.716 1.00 51.97 72 SER A N 1
ATOM 563 C CA . SER A 1 72 ? 29.887 -4.993 -13.840 1.00 51.97 72 SER A CA 1
ATOM 564 C C . SER A 1 72 ? 29.439 -6.437 -14.104 1.00 51.97 72 SER A C 1
ATOM 566 O O . SER A 1 72 ? 28.383 -6.845 -13.623 1.00 51.97 72 SER A O 1
ATOM 568 N N . GLU A 1 73 ? 30.253 -7.223 -14.805 1.00 51.38 73 GLU A N 1
ATOM 569 C CA . GLU A 1 73 ? 30.028 -8.645 -15.081 1.00 51.38 73 GLU A CA 1
ATOM 570 C C . GLU A 1 73 ? 30.233 -9.514 -13.837 1.00 51.38 73 GLU A C 1
ATOM 572 O O . GLU A 1 73 ? 29.346 -10.289 -13.487 1.00 51.38 73 GLU A O 1
ATOM 577 N N . GLN A 1 74 ? 31.301 -9.284 -13.069 1.00 47.44 74 GLN A N 1
ATOM 578 C CA . GLN A 1 74 ? 31.542 -9.977 -11.796 1.00 47.44 74 GLN A CA 1
ATOM 579 C C . GLN A 1 74 ? 30.458 -9.670 -10.748 1.00 47.44 74 GLN A C 1
ATOM 581 O O . GLN A 1 74 ? 30.098 -10.518 -9.929 1.00 47.44 74 GLN A O 1
ATOM 586 N N . LEU A 1 75 ? 29.888 -8.459 -10.777 1.00 52.50 75 LEU A N 1
ATOM 587 C CA . LEU A 1 75 ? 28.730 -8.094 -9.957 1.00 52.50 75 LEU A CA 1
ATOM 588 C C . LEU A 1 75 ? 27.439 -8.784 -10.413 1.00 52.50 75 LEU A C 1
ATOM 590 O O . LEU A 1 75 ? 26.592 -9.070 -9.568 1.00 52.50 75 LEU A O 1
ATOM 594 N N . LYS A 1 76 ? 27.261 -9.038 -11.715 1.00 53.69 76 LYS A N 1
ATOM 595 C CA . LYS A 1 76 ? 26.128 -9.820 -12.235 1.00 53.69 76 LYS A CA 1
ATOM 596 C C . LYS A 1 76 ? 26.262 -11.289 -11.838 1.00 53.69 76 LYS A C 1
ATOM 598 O O . LYS A 1 76 ? 25.282 -11.879 -11.398 1.00 53.69 76 LYS A O 1
ATOM 603 N N . GLU A 1 77 ? 27.466 -11.842 -11.915 1.00 53.22 77 GLU A N 1
ATOM 604 C CA . GLU A 1 77 ? 27.755 -13.245 -11.614 1.00 53.22 77 GLU A CA 1
ATOM 605 C C . GLU A 1 77 ? 27.613 -13.570 -10.118 1.00 53.22 77 GLU A C 1
ATOM 607 O O . GLU A 1 77 ? 26.889 -14.495 -9.762 1.00 53.22 77 GLU A O 1
ATOM 612 N N . LYS A 1 78 ? 28.136 -12.725 -9.213 1.00 51.16 78 LYS A N 1
ATOM 613 C CA . LYS A 1 78 ? 27.921 -12.876 -7.754 1.00 51.16 78 LYS A CA 1
ATOM 614 C C . LYS A 1 78 ? 26.455 -12.784 -7.311 1.00 51.16 78 LYS A C 1
ATOM 616 O O . LYS A 1 78 ? 26.125 -13.210 -6.203 1.00 51.16 78 LYS A O 1
ATOM 621 N N . ARG A 1 79 ? 25.592 -12.174 -8.130 1.00 53.38 79 ARG A N 1
ATOM 622 C CA . ARG A 1 79 ? 24.159 -11.970 -7.852 1.00 53.38 79 ARG A CA 1
ATOM 623 C C . ARG A 1 79 ? 23.267 -13.048 -8.464 1.00 53.38 79 ARG A C 1
ATOM 625 O O . ARG A 1 79 ? 22.067 -13.025 -8.198 1.00 53.38 79 ARG A O 1
ATOM 632 N N . LYS A 1 80 ? 23.815 -13.981 -9.252 1.00 51.22 80 LYS A N 1
ATOM 633 C CA . LYS A 1 80 ? 23.077 -15.162 -9.705 1.00 51.22 80 LYS A CA 1
ATOM 634 C C . LYS A 1 80 ? 22.924 -16.112 -8.519 1.00 51.22 80 LYS A C 1
ATOM 636 O O . LYS A 1 80 ? 23.830 -16.868 -8.189 1.00 51.22 80 LYS A O 1
ATOM 641 N N . ASN A 1 81 ? 21.788 -16.028 -7.835 1.00 56.88 81 ASN A N 1
ATOM 642 C CA . ASN A 1 81 ? 21.348 -17.113 -6.972 1.00 56.88 81 ASN A CA 1
ATOM 643 C C . ASN A 1 81 ? 20.720 -18.173 -7.894 1.00 56.88 81 ASN A C 1
ATOM 645 O O . ASN A 1 81 ? 19.698 -17.857 -8.503 1.00 56.88 81 ASN A O 1
ATOM 649 N N . PRO A 1 82 ? 21.304 -19.376 -8.039 1.00 57.41 82 PRO A N 1
ATOM 650 C CA . PRO A 1 82 ? 20.802 -20.390 -8.970 1.00 57.41 82 PRO A CA 1
ATOM 651 C C . PRO A 1 82 ? 19.359 -20.831 -8.669 1.00 57.41 82 PRO A C 1
ATOM 653 O O . PRO A 1 82 ? 18.695 -21.351 -9.554 1.00 57.41 82 PRO A O 1
ATOM 656 N N . ALA A 1 83 ? 18.848 -20.564 -7.460 1.00 68.31 83 ALA A N 1
ATOM 657 C CA . ALA A 1 83 ? 17.463 -20.836 -7.075 1.00 68.31 83 ALA A CA 1
ATOM 658 C C . ALA A 1 83 ? 16.456 -19.733 -7.470 1.00 68.31 83 ALA A C 1
ATOM 660 O O . ALA A 1 83 ? 15.254 -19.919 -7.306 1.00 68.31 83 ALA A O 1
ATOM 661 N N . ILE A 1 84 ? 16.905 -18.563 -7.946 1.00 80.81 84 ILE A N 1
ATOM 662 C CA . ILE A 1 84 ? 16.014 -17.447 -8.298 1.00 80.81 84 ILE A CA 1
ATOM 663 C C . ILE A 1 84 ? 15.841 -17.396 -9.816 1.00 80.81 84 ILE A C 1
ATOM 665 O O . ILE A 1 84 ? 16.798 -17.148 -10.547 1.00 80.81 84 ILE A O 1
ATOM 669 N N . ASN A 1 85 ? 14.600 -17.544 -10.286 1.00 88.69 85 ASN A N 1
ATOM 670 C CA . ASN A 1 85 ? 14.252 -17.365 -11.695 1.00 88.69 85 ASN A CA 1
ATOM 671 C C . ASN A 1 85 ? 14.305 -15.871 -12.081 1.00 88.69 85 ASN A C 1
ATOM 673 O O . ASN A 1 85 ? 13.323 -15.133 -11.982 1.00 88.69 85 ASN A O 1
ATOM 677 N N . ILE A 1 86 ? 15.494 -15.412 -12.480 1.00 90.69 86 ILE A N 1
ATOM 678 C CA . ILE A 1 86 ? 15.773 -14.006 -12.805 1.00 90.69 86 ILE A CA 1
ATOM 679 C C . ILE A 1 86 ? 14.907 -13.510 -13.969 1.00 90.69 86 ILE A C 1
ATOM 681 O O . ILE A 1 86 ? 14.432 -12.371 -13.929 1.00 90.69 86 ILE A O 1
ATOM 685 N N . ASP A 1 87 ? 14.687 -14.340 -14.987 1.00 91.25 87 ASP A N 1
ATOM 686 C CA . ASP A 1 87 ? 13.946 -13.948 -16.188 1.00 91.25 87 ASP A CA 1
ATOM 687 C C . ASP A 1 87 ? 12.462 -13.757 -15.882 1.00 91.25 87 ASP A C 1
ATOM 689 O O . ASP A 1 87 ? 11.882 -12.734 -16.257 1.00 91.25 87 ASP A O 1
ATOM 693 N N . PHE A 1 88 ? 11.877 -14.668 -15.097 1.00 93.38 88 PHE A N 1
ATOM 694 C CA . PHE A 1 88 ? 10.516 -14.527 -14.583 1.00 93.38 88 PHE A CA 1
ATOM 695 C C . PHE A 1 88 ? 10.332 -13.195 -13.849 1.00 93.38 88 PHE A C 1
ATOM 697 O O . PHE A 1 88 ? 9.470 -12.395 -14.214 1.00 93.38 88 PHE A O 1
ATOM 704 N N . PHE A 1 89 ? 11.181 -12.904 -12.859 1.00 95.31 89 PHE A N 1
ATOM 705 C CA . PHE A 1 89 ? 11.061 -11.671 -12.080 1.00 95.31 89 PHE A CA 1
ATOM 706 C C . PHE A 1 89 ? 11.377 -10.414 -12.899 1.00 95.31 89 PHE A C 1
ATOM 708 O O . PHE A 1 89 ? 10.802 -9.355 -12.649 1.00 95.31 89 PHE A O 1
ATOM 715 N N . THR A 1 90 ? 12.260 -10.501 -13.896 1.00 94.12 90 THR A N 1
ATOM 716 C CA . THR A 1 90 ? 12.509 -9.391 -14.828 1.00 94.12 90 THR A CA 1
ATOM 717 C C . THR A 1 90 ? 11.251 -9.077 -15.633 1.00 94.12 90 THR A C 1
ATOM 719 O O . THR A 1 90 ? 10.844 -7.915 -15.709 1.00 94.12 90 THR A O 1
ATOM 722 N N . ASN A 1 91 ? 10.613 -10.103 -16.198 1.00 93.75 91 ASN A N 1
ATOM 723 C CA . ASN A 1 91 ? 9.390 -9.961 -16.984 1.00 93.75 91 ASN A CA 1
ATOM 724 C C . ASN A 1 91 ? 8.213 -9.490 -16.128 1.00 93.75 91 ASN A C 1
ATOM 726 O O . ASN A 1 91 ? 7.457 -8.619 -16.560 1.00 93.75 91 ASN A O 1
ATOM 730 N N . LEU A 1 92 ? 8.113 -9.961 -14.884 1.00 95.19 92 LEU A N 1
ATOM 731 C CA . LEU A 1 92 ? 7.126 -9.467 -13.929 1.00 95.19 92 LEU A CA 1
ATOM 732 C C . LEU A 1 92 ? 7.332 -7.975 -13.626 1.00 95.19 92 LEU A C 1
ATOM 734 O O . LEU A 1 92 ? 6.372 -7.210 -13.680 1.00 95.19 92 LEU A O 1
ATOM 738 N N . THR A 1 93 ? 8.576 -7.515 -13.423 1.00 95.81 93 THR A N 1
ATOM 739 C CA . THR A 1 93 ? 8.840 -6.081 -13.182 1.00 95.81 93 THR A CA 1
ATOM 740 C C . THR A 1 93 ? 8.443 -5.253 -14.395 1.00 95.81 93 THR A C 1
ATOM 742 O O . THR A 1 93 ? 7.829 -4.198 -14.259 1.00 95.81 93 THR A O 1
ATOM 745 N N . LYS A 1 94 ? 8.770 -5.735 -15.595 1.00 94.00 94 LYS A N 1
ATOM 746 C CA . LYS A 1 94 ? 8.398 -5.091 -16.857 1.00 94.00 94 LYS A CA 1
ATOM 747 C C . LYS A 1 94 ? 6.883 -4.989 -17.021 1.00 94.00 94 LYS A C 1
ATOM 749 O O . LYS A 1 94 ? 6.406 -3.921 -17.395 1.00 94.00 94 LYS A O 1
ATOM 754 N N . LYS A 1 95 ? 6.148 -6.060 -16.706 1.00 94.81 95 LYS A N 1
ATOM 755 C CA . LYS A 1 95 ? 4.682 -6.088 -16.726 1.00 94.81 95 LYS A CA 1
ATOM 756 C C . LYS A 1 95 ? 4.097 -5.078 -15.739 1.00 94.81 95 LYS A C 1
ATOM 758 O O . LYS A 1 95 ? 3.312 -4.236 -16.150 1.00 94.81 95 LYS A O 1
ATOM 763 N N . ILE A 1 96 ? 4.558 -5.078 -14.484 1.00 94.94 96 ILE A N 1
ATOM 764 C CA . ILE A 1 96 ? 4.131 -4.095 -13.473 1.00 94.94 96 ILE A CA 1
ATOM 765 C C . ILE A 1 96 ? 4.370 -2.664 -13.976 1.00 94.94 96 ILE A C 1
ATOM 767 O O . ILE A 1 96 ? 3.500 -1.806 -13.866 1.00 94.94 96 ILE A O 1
ATOM 771 N N . LEU A 1 97 ? 5.535 -2.383 -14.559 1.00 95.12 97 LEU A N 1
ATOM 772 C CA . LEU A 1 97 ? 5.822 -1.046 -15.076 1.00 95.12 97 LEU A CA 1
ATOM 773 C C . LEU A 1 97 ? 4.903 -0.652 -16.238 1.00 95.12 97 LEU A C 1
ATOM 775 O O . LEU A 1 97 ? 4.457 0.488 -16.281 1.00 95.12 97 LEU A O 1
ATOM 779 N N . ASN A 1 98 ? 4.599 -1.577 -17.146 1.00 93.38 98 ASN A N 1
ATOM 780 C CA . ASN A 1 98 ? 3.726 -1.307 -18.286 1.00 93.38 98 ASN A CA 1
ATOM 781 C C . ASN A 1 98 ? 2.262 -1.110 -17.863 1.00 93.38 98 ASN A C 1
ATOM 783 O O . ASN A 1 98 ? 1.614 -0.195 -18.363 1.00 93.38 98 ASN A 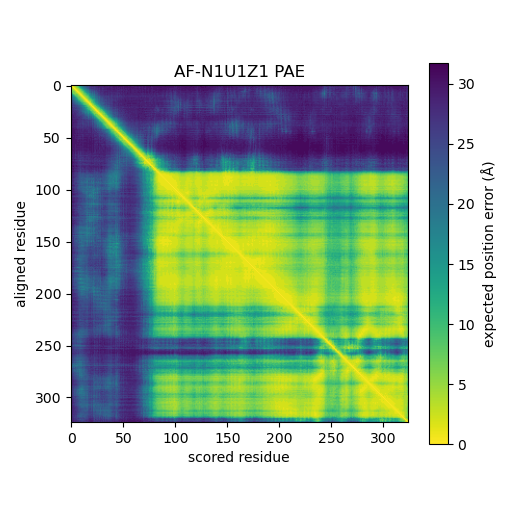O 1
ATOM 787 N N . ASP A 1 99 ? 1.771 -1.928 -16.930 1.00 93.62 99 ASP A N 1
ATOM 788 C CA . ASP A 1 99 ? 0.373 -1.910 -16.487 1.00 93.62 99 ASP A CA 1
ATOM 789 C C . ASP A 1 99 ? 0.080 -0.699 -15.588 1.00 93.62 99 ASP A C 1
ATOM 791 O O . ASP A 1 99 ? -0.952 -0.042 -15.719 1.00 93.62 99 ASP A O 1
ATOM 795 N N . PHE A 1 100 ? 0.992 -0.383 -14.661 1.00 93.88 100 PHE A N 1
ATOM 796 C CA . PHE A 1 100 ? 0.778 0.675 -13.667 1.00 93.88 100 PHE A CA 1
ATOM 797 C C . PHE A 1 100 ? 1.368 2.028 -14.074 1.00 93.88 100 PHE A C 1
ATOM 799 O O . PHE A 1 100 ? 0.927 3.057 -13.564 1.00 93.88 100 PHE A O 1
ATOM 806 N N . TYR A 1 101 ? 2.347 2.047 -14.982 1.00 94.75 101 TYR A N 1
ATOM 807 C CA . TYR A 1 101 ? 3.012 3.269 -15.443 1.00 94.75 101 TYR A CA 1
ATOM 808 C C . TYR A 1 101 ? 3.181 3.288 -16.972 1.00 94.75 101 TYR A C 1
ATOM 810 O O . TYR A 1 101 ? 4.307 3.462 -17.461 1.00 94.75 101 TYR A O 1
ATOM 818 N N . PRO A 1 102 ? 2.087 3.133 -17.745 1.00 94.38 102 PRO A N 1
ATOM 819 C CA . PRO A 1 102 ? 2.157 3.082 -19.198 1.00 94.38 102 PRO A CA 1
ATOM 820 C C . PRO A 1 102 ? 2.815 4.346 -19.758 1.00 94.38 102 PRO A C 1
ATOM 822 O O . PRO A 1 102 ? 2.555 5.471 -19.319 1.00 94.38 102 PRO A O 1
ATOM 825 N N . LYS A 1 103 ? 3.695 4.156 -20.742 1.00 93.88 103 LYS A N 1
ATOM 826 C CA . LYS A 1 103 ? 4.393 5.243 -21.432 1.00 93.88 103 LYS A CA 1
ATOM 827 C C . LYS A 1 103 ? 3.911 5.314 -22.867 1.00 93.88 103 LYS A C 1
ATOM 829 O O . LYS A 1 103 ? 3.998 4.331 -23.596 1.00 93.88 103 LYS A O 1
ATOM 834 N N . TYR A 1 104 ? 3.458 6.491 -23.270 1.00 93.81 104 TYR A N 1
ATOM 835 C CA . TYR A 1 104 ? 2.997 6.755 -24.627 1.00 93.81 104 TYR A CA 1
ATOM 836 C C . TYR A 1 104 ? 4.037 7.558 -25.397 1.00 93.81 104 TYR A C 1
ATOM 838 O O . TYR A 1 104 ? 4.806 8.333 -24.824 1.00 93.81 104 TYR A O 1
ATOM 846 N N . CYS A 1 105 ? 4.079 7.347 -26.707 1.00 94.06 105 CYS A N 1
ATOM 847 C CA . CYS A 1 105 ? 4.939 8.112 -27.586 1.00 94.06 105 CYS A CA 1
ATOM 848 C C . CYS A 1 105 ? 4.412 9.552 -27.730 1.00 94.06 105 CYS A C 1
ATOM 850 O O . CYS A 1 105 ? 3.250 9.720 -28.092 1.00 94.06 105 CYS A O 1
ATOM 852 N N . PRO A 1 106 ? 5.244 10.592 -27.536 1.00 92.75 106 PRO A N 1
ATOM 853 C CA . PRO A 1 106 ? 4.814 11.977 -27.743 1.00 92.75 106 PRO A CA 1
ATOM 854 C C . PRO A 1 106 ? 4.582 12.310 -29.223 1.00 92.75 106 PRO A C 1
ATOM 856 O O . PRO A 1 106 ? 3.784 13.183 -29.538 1.00 92.75 106 PRO A O 1
ATOM 859 N N . ASN A 1 107 ? 5.253 11.597 -30.132 1.00 93.19 107 ASN A N 1
ATOM 860 C CA . ASN A 1 107 ? 5.204 11.868 -31.572 1.00 93.19 107 ASN A CA 1
ATOM 861 C C . ASN A 1 107 ? 4.184 10.984 -32.310 1.00 93.19 107 ASN A C 1
ATOM 863 O O . ASN A 1 107 ? 3.925 11.199 -33.489 1.00 93.19 107 ASN A O 1
ATOM 867 N N . CYS A 1 108 ? 3.650 9.948 -31.655 1.00 91.94 108 CYS A N 1
ATOM 868 C CA . CYS A 1 108 ? 2.679 9.024 -32.239 1.00 91.94 108 CYS A CA 1
ATOM 869 C C . CYS A 1 108 ? 1.473 8.918 -31.290 1.00 91.94 108 CYS A C 1
ATOM 871 O O . CYS A 1 108 ? 1.577 8.209 -30.283 1.00 91.94 108 CYS A O 1
ATOM 873 N N . PRO A 1 109 ? 0.351 9.598 -31.590 1.00 89.62 109 PRO A N 1
ATOM 874 C CA . PRO A 1 109 ? -0.833 9.616 -30.734 1.00 89.62 109 PRO A CA 1
ATOM 875 C C . PRO A 1 109 ? -1.320 8.205 -30.387 1.00 89.62 109 PRO A C 1
ATOM 877 O O . PRO A 1 109 ? -1.373 7.332 -31.250 1.00 89.62 109 PRO A O 1
ATOM 880 N N . GLY A 1 110 ? -1.628 7.964 -29.110 1.00 87.00 110 GLY A N 1
ATOM 881 C CA . GLY A 1 110 ? -2.151 6.681 -28.621 1.00 87.00 110 GLY A CA 1
ATOM 882 C C . GLY A 1 110 ? -1.168 5.502 -28.653 1.00 87.00 110 GLY A C 1
ATOM 883 O O . GLY A 1 110 ? -1.503 4.416 -28.187 1.00 87.00 110 GLY A O 1
ATOM 884 N N . LYS A 1 111 ? 0.062 5.679 -29.156 1.00 91.69 111 LYS A N 1
ATOM 885 C CA . LYS A 1 111 ? 1.009 4.570 -29.304 1.00 91.69 111 LYS A CA 1
ATOM 886 C C . LYS A 1 111 ? 1.742 4.272 -27.999 1.00 91.69 111 LYS A C 1
ATOM 888 O O . LYS A 1 111 ? 2.598 5.048 -27.567 1.00 91.69 111 LYS A O 1
ATOM 893 N N . LEU A 1 112 ? 1.441 3.119 -27.403 1.00 92.69 112 LEU A N 1
ATOM 894 C CA . LEU A 1 112 ? 2.134 2.598 -26.225 1.00 92.69 112 LEU A CA 1
ATOM 895 C C . LEU A 1 112 ? 3.575 2.180 -26.571 1.00 92.69 112 LEU A C 1
ATOM 897 O O . LEU A 1 112 ? 3.843 1.570 -27.607 1.00 92.69 112 LEU A O 1
ATOM 901 N N . LEU A 1 113 ? 4.519 2.505 -25.690 1.00 92.00 113 LEU A N 1
ATOM 902 C CA . LEU A 1 113 ? 5.931 2.163 -25.829 1.00 92.00 113 LEU A CA 1
ATOM 903 C C . LEU A 1 113 ? 6.214 0.804 -25.179 1.00 92.00 113 LEU A C 1
ATOM 905 O O . LEU A 1 113 ? 6.375 0.710 -23.965 1.00 92.00 113 LEU A O 1
ATOM 909 N N . THR A 1 114 ? 6.306 -0.249 -25.989 1.00 85.69 114 THR A N 1
ATOM 910 C CA . THR A 1 114 ? 6.559 -1.624 -25.510 1.00 85.69 114 THR A CA 1
ATOM 911 C C . THR A 1 114 ? 7.874 -2.213 -26.009 1.00 85.69 114 THR A C 1
ATOM 913 O O . THR A 1 114 ? 8.415 -3.124 -25.384 1.00 85.69 114 THR A O 1
ATOM 916 N N . LYS A 1 115 ? 8.422 -1.696 -27.116 1.00 87.00 115 LYS A N 1
ATOM 917 C CA . LYS A 1 115 ? 9.590 -2.291 -27.764 1.00 87.00 115 LYS A CA 1
ATOM 918 C C . LYS A 1 115 ? 10.860 -2.049 -26.969 1.00 87.00 115 LYS A C 1
ATOM 920 O O . LYS A 1 115 ? 11.229 -0.910 -26.687 1.00 87.00 115 LYS A O 1
ATOM 925 N N . GLU A 1 116 ? 11.558 -3.133 -26.677 1.00 87.31 116 GLU A N 1
ATOM 926 C CA . GLU A 1 116 ? 12.784 -3.117 -25.888 1.00 87.31 116 GLU A CA 1
ATOM 927 C C . GLU A 1 116 ? 14.031 -2.947 -26.759 1.00 87.31 116 GLU A C 1
ATOM 929 O O . GLU A 1 116 ? 14.028 -3.186 -27.973 1.00 87.31 116 GLU A O 1
ATOM 934 N N . ILE A 1 117 ? 15.116 -2.538 -26.107 1.00 84.38 117 ILE A N 1
ATOM 935 C CA . ILE A 1 117 ? 16.468 -2.593 -26.651 1.00 84.38 117 ILE A CA 1
ATOM 936 C C . ILE A 1 117 ? 17.185 -3.748 -25.958 1.00 84.38 117 ILE A C 1
ATOM 938 O O . ILE A 1 117 ? 17.277 -3.771 -24.732 1.00 84.38 117 ILE A O 1
ATOM 942 N N . SER A 1 118 ? 17.716 -4.690 -26.739 1.00 77.44 118 SER A N 1
ATOM 943 C CA . SER A 1 118 ? 18.387 -5.896 -26.230 1.00 77.44 118 SER A CA 1
ATOM 944 C C . SER A 1 118 ? 19.532 -5.582 -25.263 1.00 77.44 118 SER A C 1
ATOM 946 O O . SER A 1 118 ? 19.712 -6.270 -24.264 1.00 77.44 118 SER A O 1
ATOM 948 N N . THR A 1 119 ? 20.281 -4.512 -25.526 1.00 81.12 119 THR A N 1
ATOM 949 C CA . THR A 1 119 ? 21.419 -4.088 -24.701 1.00 81.12 119 THR A CA 1
ATOM 950 C C . THR A 1 119 ? 21.015 -3.272 -23.471 1.00 81.12 119 THR A C 1
ATOM 952 O O . THR A 1 119 ? 21.801 -3.173 -22.529 1.00 81.12 119 THR A O 1
ATOM 955 N N . GLN A 1 120 ? 19.812 -2.685 -23.452 1.00 83.38 120 GLN A N 1
ATOM 956 C CA . GLN A 1 120 ? 19.352 -1.768 -22.405 1.00 83.38 120 GLN A CA 1
ATOM 957 C C . GLN A 1 120 ? 17.870 -2.018 -22.067 1.00 83.38 120 GLN A C 1
ATOM 959 O O . GLN A 1 120 ? 16.993 -1.311 -22.566 1.00 83.38 120 GLN A O 1
ATOM 964 N N . PRO A 1 121 ? 17.566 -2.989 -21.183 1.00 83.12 121 PRO A N 1
ATOM 965 C CA . PRO A 1 121 ? 16.188 -3.391 -20.864 1.00 83.12 121 PRO A CA 1
ATOM 966 C C . PRO A 1 121 ? 15.374 -2.308 -20.133 1.00 83.12 121 PRO A C 1
ATOM 968 O O . PRO A 1 121 ? 14.149 -2.392 -20.039 1.00 83.12 121 PRO A O 1
ATOM 971 N N . GLU A 1 122 ? 16.050 -1.292 -19.599 1.00 86.56 122 GLU A N 1
ATOM 972 C CA . GLU A 1 122 ? 15.447 -0.134 -18.935 1.00 86.56 122 GLU A CA 1
ATOM 973 C C . GLU A 1 122 ? 14.931 0.912 -19.930 1.00 86.56 122 GLU A C 1
ATOM 975 O O . GLU A 1 122 ? 14.158 1.790 -19.542 1.00 86.56 122 GLU A O 1
ATOM 980 N N . LEU A 1 123 ? 15.341 0.830 -21.200 1.00 91.12 123 LEU A N 1
ATOM 981 C CA . LEU A 1 123 ? 14.887 1.717 -22.259 1.00 91.12 123 LEU A CA 1
ATOM 982 C C . LEU A 1 123 ? 13.811 1.053 -23.116 1.00 91.12 123 LEU A C 1
ATOM 984 O O . LEU A 1 123 ? 13.858 -0.140 -23.423 1.00 91.12 123 LEU A O 1
ATOM 988 N N . ILE A 1 124 ? 12.843 1.867 -23.518 1.00 93.25 124 ILE A N 1
ATOM 989 C CA . ILE A 1 124 ? 11.731 1.486 -24.383 1.00 93.25 124 ILE A CA 1
ATOM 990 C C . ILE A 1 124 ? 11.649 2.464 -25.549 1.00 93.25 124 ILE A C 1
ATOM 992 O O . ILE A 1 124 ? 11.872 3.668 -25.386 1.00 93.25 124 ILE A O 1
ATOM 996 N N . ARG A 1 125 ? 11.349 1.941 -26.738 1.00 92.06 125 ARG A N 1
ATOM 997 C CA . ARG A 1 125 ? 11.305 2.721 -27.975 1.00 92.06 125 ARG A CA 1
ATOM 998 C C . ARG A 1 125 ? 9.963 2.633 -28.683 1.00 92.06 125 ARG A C 1
ATOM 1000 O O . ARG A 1 125 ? 9.274 1.618 -28.627 1.00 92.06 125 ARG A O 1
ATOM 1007 N N . CYS A 1 126 ? 9.629 3.689 -29.412 1.00 92.62 126 CYS A N 1
ATOM 1008 C CA . CYS A 1 126 ? 8.519 3.682 -30.351 1.00 92.62 126 CYS A CA 1
ATOM 1009 C C . CYS A 1 126 ? 8.917 2.924 -31.620 1.00 92.62 126 CYS A C 1
ATOM 1011 O O . CYS A 1 126 ? 10.004 3.124 -32.159 1.00 92.62 126 CYS A O 1
ATOM 1013 N N . GLU A 1 127 ? 8.028 2.087 -32.142 1.00 88.38 127 GLU A N 1
ATOM 1014 C CA . GLU A 1 127 ? 8.264 1.388 -33.410 1.00 88.38 127 GLU A CA 1
ATOM 1015 C C . GLU A 1 127 ? 8.189 2.282 -34.643 1.00 88.38 127 GLU A C 1
ATOM 1017 O O . GLU A 1 127 ? 8.898 2.020 -35.606 1.00 88.38 127 GLU A O 1
ATOM 1022 N N . GLY A 1 128 ? 7.347 3.321 -34.611 1.00 87.94 128 GLY A N 1
ATOM 1023 C CA . GLY A 1 128 ? 7.156 4.219 -35.753 1.00 87.94 128 GLY A CA 1
ATOM 1024 C C . GLY A 1 128 ? 8.275 5.250 -35.830 1.00 87.94 128 GLY A C 1
ATOM 1025 O O . GLY A 1 128 ? 9.175 5.159 -36.654 1.00 87.94 128 GLY A O 1
ATOM 1026 N N . CYS A 1 129 ? 8.258 6.212 -34.908 1.00 91.88 129 CYS A N 1
ATOM 1027 C CA . CYS A 1 129 ? 9.181 7.347 -34.933 1.00 91.88 129 CYS A CA 1
ATOM 1028 C C . CYS A 1 129 ? 10.519 7.099 -34.214 1.00 91.88 129 CYS A C 1
ATOM 1030 O O . CYS A 1 129 ? 11.291 8.036 -34.032 1.00 91.88 129 CYS A O 1
ATOM 1032 N N . ARG A 1 130 ? 10.773 5.876 -33.719 1.00 90.75 130 ARG A N 1
ATOM 1033 C CA . ARG A 1 130 ? 11.997 5.499 -32.977 1.00 90.75 130 ARG A CA 1
ATOM 1034 C C . ARG A 1 130 ? 12.297 6.336 -31.724 1.00 90.75 130 ARG A C 1
ATOM 1036 O O . ARG A 1 130 ? 13.396 6.234 -31.186 1.00 90.75 130 ARG A O 1
ATOM 1043 N N . TYR A 1 131 ? 11.327 7.108 -31.226 1.00 92.56 131 TYR A N 1
ATOM 1044 C CA . TYR A 1 131 ? 11.455 7.863 -29.978 1.00 92.56 131 TYR A CA 1
ATOM 1045 C C . TYR A 1 131 ? 11.850 6.932 -28.832 1.00 92.56 131 TYR A C 1
ATOM 1047 O O . TYR A 1 131 ? 11.254 5.866 -28.676 1.00 92.56 131 TYR A O 1
ATOM 1055 N N . LEU A 1 132 ? 12.837 7.348 -28.044 1.00 92.50 132 LEU A N 1
ATOM 1056 C CA . LEU A 1 132 ? 13.435 6.566 -26.973 1.00 92.50 132 LEU A CA 1
ATOM 1057 C C . LEU A 1 132 ? 13.148 7.220 -25.626 1.00 92.50 132 LEU A C 1
ATOM 1059 O O . LEU A 1 132 ? 13.333 8.424 -25.465 1.00 92.50 132 LEU A O 1
ATOM 1063 N N . THR A 1 133 ? 12.746 6.426 -24.640 1.00 93.69 133 THR A N 1
ATOM 1064 C CA . THR A 1 133 ? 12.601 6.904 -23.264 1.00 93.69 133 THR A CA 1
ATOM 1065 C C . THR A 1 133 ? 12.925 5.807 -22.257 1.00 93.69 133 THR A C 1
ATOM 1067 O O . THR A 1 133 ? 12.994 4.624 -22.594 1.00 93.69 133 THR A O 1
ATOM 1070 N N . SER A 1 134 ? 13.143 6.197 -21.003 1.00 93.12 134 SER A N 1
ATOM 1071 C CA . SER A 1 134 ? 13.343 5.244 -19.913 1.00 93.12 134 SER A CA 1
ATOM 1072 C C . SER A 1 134 ? 12.002 4.737 -19.395 1.00 93.12 134 SER A C 1
ATOM 1074 O O . SER A 1 134 ? 11.119 5.521 -19.042 1.00 93.12 134 SER A O 1
ATOM 1076 N N . ARG A 1 135 ? 11.891 3.416 -19.247 1.00 93.06 135 ARG A N 1
ATOM 1077 C CA . ARG A 1 135 ? 10.762 2.747 -18.589 1.00 93.06 135 ARG A CA 1
ATOM 1078 C C . ARG A 1 135 ? 10.641 3.140 -17.116 1.00 93.06 135 ARG A C 1
ATOM 1080 O O . ARG A 1 135 ? 9.554 3.132 -16.553 1.00 93.06 135 ARG A O 1
ATOM 1087 N N . LEU A 1 136 ? 11.765 3.478 -16.489 1.00 94.81 136 LEU A N 1
ATOM 1088 C CA . LEU A 1 136 ? 11.843 3.758 -15.058 1.00 94.81 136 LEU A CA 1
ATOM 1089 C C . LEU A 1 136 ? 11.513 5.211 -14.721 1.00 94.81 136 LEU A C 1
ATOM 1091 O O . LEU A 1 136 ? 11.187 5.519 -13.571 1.00 94.81 136 LEU A O 1
ATOM 1095 N N . SER A 1 137 ? 11.599 6.115 -15.696 1.00 93.81 137 SER A N 1
ATOM 1096 C CA . SER A 1 137 ? 11.329 7.534 -15.482 1.00 93.81 137 SER A CA 1
ATOM 1097 C C . SER A 1 137 ? 9.909 7.781 -14.987 1.00 93.81 137 SER A C 1
ATOM 1099 O O . SER A 1 137 ? 8.953 7.253 -15.550 1.00 93.81 137 SER A O 1
ATOM 1101 N N . TYR A 1 138 ? 9.763 8.607 -13.946 1.00 92.44 138 TYR A N 1
ATOM 1102 C CA . TYR A 1 138 ? 8.471 8.921 -13.317 1.00 92.44 138 TYR A CA 1
ATOM 1103 C C . TYR A 1 138 ? 7.705 7.687 -12.802 1.00 92.44 138 TYR A C 1
ATOM 1105 O O . TYR A 1 138 ? 6.488 7.606 -12.925 1.00 92.44 138 TYR A O 1
ATOM 1113 N N . THR A 1 139 ? 8.424 6.711 -12.246 1.00 95.25 139 THR A N 1
ATOM 1114 C CA . THR A 1 139 ? 7.849 5.532 -11.573 1.00 95.25 139 THR A CA 1
ATOM 1115 C C . THR A 1 139 ? 8.439 5.386 -10.169 1.00 95.25 139 THR A C 1
ATOM 1117 O O . THR A 1 139 ? 9.411 6.063 -9.818 1.00 95.25 139 THR A O 1
ATOM 1120 N N . CYS A 1 140 ? 7.931 4.445 -9.368 1.00 94.75 140 CYS A N 1
ATOM 1121 C CA . CYS A 1 140 ? 8.561 4.066 -8.095 1.00 94.75 140 CYS A CA 1
ATOM 1122 C C . CYS A 1 140 ? 10.013 3.558 -8.262 1.00 94.75 140 CYS A C 1
ATOM 1124 O O . CYS A 1 140 ? 10.797 3.565 -7.306 1.00 94.75 140 CYS A O 1
ATOM 1126 N N . LEU A 1 141 ? 10.411 3.178 -9.482 1.00 96.06 141 LEU A N 1
ATOM 1127 C CA . LEU A 1 141 ? 11.759 2.749 -9.853 1.00 96.06 141 LEU A CA 1
ATOM 1128 C C . LEU A 1 141 ? 12.595 3.856 -10.515 1.00 96.06 141 LEU A C 1
ATOM 1130 O O . LEU A 1 141 ? 13.639 3.580 -11.099 1.00 96.06 141 LEU A O 1
ATOM 1134 N N . HIS A 1 142 ? 12.212 5.127 -10.385 1.00 94.50 142 HIS A N 1
ATOM 1135 C CA . HIS A 1 142 ? 13.016 6.224 -10.922 1.00 94.50 142 HIS A CA 1
ATOM 1136 C C . HIS A 1 142 ? 14.449 6.227 -10.352 1.00 94.50 142 HIS A C 1
ATOM 1138 O O . HIS A 1 142 ? 14.647 6.099 -9.135 1.00 94.50 142 HIS A O 1
ATOM 1144 N N . HIS A 1 143 ? 15.448 6.334 -11.237 1.00 90.81 143 HIS A N 1
ATOM 1145 C CA . HIS A 1 143 ? 16.880 6.210 -10.920 1.00 90.81 143 HIS A CA 1
ATOM 1146 C C . HIS A 1 143 ? 17.249 4.933 -10.141 1.00 90.81 143 HIS A C 1
ATOM 1148 O O . HIS A 1 143 ? 18.124 4.943 -9.267 1.00 90.81 143 HIS A O 1
ATOM 1154 N N . PHE A 1 144 ? 16.553 3.828 -10.401 1.00 92.06 144 PHE A N 1
ATOM 1155 C CA . PHE A 1 144 ? 16.836 2.553 -9.760 1.00 92.06 144 PHE A CA 1
ATOM 1156 C C . PHE A 1 144 ? 18.137 1.950 -10.303 1.00 92.06 144 PHE A C 1
ATOM 1158 O O . PHE A 1 144 ? 18.293 1.763 -11.499 1.00 92.06 144 PHE A O 1
ATOM 1165 N N . LYS A 1 145 ? 19.094 1.687 -9.404 1.00 89.88 145 LYS A N 1
ATOM 1166 C CA . LYS A 1 145 ? 20.452 1.215 -9.748 1.00 89.88 145 LYS A CA 1
ATOM 1167 C C . LYS A 1 145 ? 20.639 -0.295 -9.580 1.00 89.88 145 LYS A C 1
ATOM 1169 O O . LYS A 1 145 ? 21.727 -0.816 -9.819 1.00 89.88 145 LYS A O 1
ATOM 1174 N N . LEU A 1 146 ? 19.629 -0.978 -9.050 1.00 91.69 146 LEU A N 1
ATOM 1175 C CA . LEU A 1 146 ? 19.664 -2.422 -8.848 1.00 91.69 146 LEU A CA 1
ATOM 1176 C C . LEU A 1 146 ? 18.996 -3.115 -10.042 1.00 91.69 146 LEU A C 1
ATOM 1178 O O . LEU A 1 146 ? 18.178 -2.497 -10.720 1.00 91.69 146 LEU A O 1
ATOM 1182 N N . PRO A 1 147 ? 19.316 -4.393 -10.302 1.00 92.38 147 PRO A N 1
ATOM 1183 C CA . PRO A 1 147 ? 18.645 -5.156 -11.348 1.00 92.38 147 PRO A CA 1
ATOM 1184 C C . PRO A 1 147 ? 17.116 -5.150 -11.194 1.00 92.38 147 PRO A C 1
ATOM 1186 O O . PRO A 1 147 ? 16.605 -5.362 -10.093 1.00 92.38 147 PRO A O 1
ATOM 1189 N N . LEU A 1 148 ? 16.390 -4.963 -12.303 1.00 92.44 148 LEU A N 1
ATOM 1190 C CA . LEU A 1 148 ? 14.923 -4.841 -12.321 1.00 92.44 148 LEU A CA 1
ATOM 1191 C C . LEU A 1 148 ? 14.201 -6.003 -11.636 1.00 92.44 148 LEU A C 1
ATOM 1193 O O . LEU A 1 148 ? 13.211 -5.782 -10.939 1.00 92.44 148 LEU A O 1
ATOM 1197 N N . TRP A 1 149 ? 14.703 -7.227 -11.792 1.00 94.00 149 TRP A N 1
ATOM 1198 C CA . TRP A 1 149 ? 14.108 -8.423 -11.196 1.00 94.00 149 TRP A CA 1
ATOM 1199 C C . TRP A 1 149 ? 13.993 -8.352 -9.669 1.00 94.00 149 TRP A C 1
ATOM 1201 O O . TRP A 1 149 ? 13.069 -8.919 -9.094 1.00 94.00 149 TRP A O 1
ATOM 1211 N N . MET A 1 150 ? 14.883 -7.614 -8.993 1.00 95.62 150 MET A N 1
ATOM 1212 C CA . MET A 1 150 ? 14.867 -7.518 -7.530 1.00 95.62 150 MET A CA 1
ATOM 1213 C C . MET A 1 150 ? 13.596 -6.849 -7.005 1.00 95.62 150 MET A C 1
ATOM 1215 O O . MET A 1 150 ? 13.166 -7.156 -5.898 1.00 95.62 150 MET A O 1
ATOM 1219 N N . PHE A 1 151 ? 12.989 -5.946 -7.781 1.00 96.19 151 PHE A N 1
ATOM 1220 C CA . PHE A 1 151 ? 11.737 -5.310 -7.382 1.00 96.19 151 PHE A CA 1
ATOM 1221 C C . PHE A 1 151 ? 10.592 -6.325 -7.324 1.00 96.19 151 PHE A C 1
ATOM 1223 O O . PHE A 1 151 ? 9.933 -6.443 -6.294 1.00 96.19 151 PHE A O 1
ATOM 1230 N N . SER A 1 152 ? 10.408 -7.109 -8.389 1.00 95.94 152 SER A N 1
ATOM 1231 C CA . SER A 1 152 ? 9.354 -8.127 -8.426 1.00 95.94 152 SER A CA 1
ATOM 1232 C C . SER A 1 152 ? 9.614 -9.304 -7.504 1.00 95.94 152 SER A C 1
ATOM 1234 O O . SER A 1 152 ? 8.663 -9.892 -7.005 1.00 95.94 152 SER A O 1
ATOM 1236 N N . TYR A 1 153 ? 10.878 -9.622 -7.221 1.00 95.25 153 TYR A N 1
ATOM 1237 C CA . TYR A 1 153 ? 11.202 -10.577 -6.167 1.00 95.25 153 TYR A CA 1
ATOM 1238 C C . TYR A 1 153 ? 10.652 -10.108 -4.812 1.00 95.25 153 TYR A C 1
ATOM 1240 O O . TYR A 1 153 ? 9.968 -10.863 -4.131 1.00 95.25 153 TYR A O 1
ATOM 1248 N N . VAL A 1 154 ? 10.880 -8.840 -4.439 1.00 95.56 154 VAL A N 1
ATOM 1249 C CA . VAL A 1 154 ? 10.337 -8.268 -3.192 1.00 95.56 154 VAL A CA 1
ATOM 1250 C C . VAL A 1 154 ? 8.807 -8.227 -3.210 1.00 95.56 154 VAL A C 1
ATOM 1252 O O . VAL A 1 154 ? 8.190 -8.532 -2.194 1.00 95.56 154 VAL A O 1
ATOM 1255 N N . PHE A 1 155 ? 8.202 -7.884 -4.351 1.00 95.00 155 PHE A N 1
ATOM 1256 C CA . PHE A 1 155 ? 6.749 -7.921 -4.532 1.00 95.00 155 PHE A CA 1
ATOM 1257 C C . PHE A 1 155 ? 6.187 -9.326 -4.262 1.00 95.00 155 PHE A C 1
ATOM 1259 O O . PHE A 1 155 ? 5.304 -9.486 -3.425 1.00 95.00 155 PHE A O 1
ATOM 1266 N N . TYR A 1 156 ? 6.751 -10.348 -4.905 1.00 93.81 156 TYR A N 1
ATOM 1267 C CA . TYR A 1 156 ? 6.312 -11.738 -4.785 1.00 93.81 156 TYR A CA 1
ATOM 1268 C C . TYR A 1 156 ? 6.521 -12.302 -3.373 1.00 93.81 156 TYR A C 1
ATOM 1270 O O . TYR A 1 156 ? 5.628 -12.920 -2.802 1.00 93.81 156 TYR A O 1
ATOM 1278 N N . GLU A 1 157 ? 7.666 -12.012 -2.754 1.00 92.62 157 GLU A N 1
ATOM 1279 C CA . GLU A 1 157 ? 7.934 -12.370 -1.358 1.00 92.62 157 GLU A CA 1
ATOM 1280 C C . GLU A 1 157 ? 6.948 -11.725 -0.383 1.00 92.62 157 GLU A C 1
ATOM 1282 O O . GLU A 1 157 ? 6.554 -12.347 0.603 1.00 92.62 157 GLU A O 1
ATOM 1287 N N . SER A 1 158 ? 6.521 -10.489 -0.659 1.00 92.75 158 SER A N 1
ATOM 1288 C CA . SER A 1 158 ? 5.502 -9.819 0.146 1.00 92.75 158 SER A CA 1
ATOM 1289 C C . SER A 1 158 ? 4.125 -10.462 0.012 1.00 92.75 158 SER A C 1
ATOM 1291 O O . SER A 1 158 ? 3.341 -10.351 0.951 1.00 92.75 158 SER A O 1
ATOM 1293 N N . MET A 1 159 ? 3.822 -11.101 -1.120 1.00 91.00 159 MET A N 1
ATOM 1294 C CA . MET A 1 159 ? 2.574 -11.846 -1.298 1.00 91.00 159 MET A CA 1
ATOM 1295 C C . MET A 1 159 ? 2.604 -13.157 -0.516 1.00 91.00 159 MET A C 1
ATOM 1297 O O . MET A 1 159 ? 1.675 -13.430 0.232 1.00 91.00 159 MET A O 1
ATOM 1301 N N . ILE A 1 160 ? 3.686 -13.934 -0.636 1.00 90.56 160 ILE A N 1
ATOM 1302 C CA . ILE A 1 160 ? 3.821 -15.230 0.053 1.00 90.56 160 ILE A CA 1
ATOM 1303 C C . ILE A 1 160 ? 3.797 -15.060 1.569 1.00 90.56 160 ILE A C 1
ATOM 1305 O O . ILE A 1 160 ? 3.200 -15.860 2.280 1.00 90.56 160 ILE A O 1
ATOM 1309 N N . GLN A 1 161 ? 4.483 -14.037 2.077 1.00 89.69 161 GLN A N 1
ATOM 1310 C CA . GLN A 1 161 ? 4.621 -13.848 3.516 1.00 89.69 161 GLN A CA 1
ATOM 1311 C C . GLN A 1 161 ? 3.420 -13.141 4.143 1.00 89.69 161 GLN A C 1
ATOM 1313 O O . GLN A 1 161 ? 3.386 -13.038 5.365 1.00 89.69 161 GLN A O 1
ATOM 1318 N N . HIS A 1 162 ? 2.451 -12.656 3.358 1.00 85.31 162 HIS A N 1
ATOM 1319 C CA . HIS A 1 162 ? 1.285 -11.958 3.894 1.00 85.31 162 HIS A CA 1
ATOM 1320 C C . HIS A 1 162 ? 0.585 -12.814 4.972 1.00 85.31 162 HIS A C 1
ATOM 1322 O O . HIS A 1 162 ? 0.321 -13.989 4.721 1.00 85.31 162 HIS A O 1
ATOM 1328 N N . PRO A 1 163 ? 0.304 -12.267 6.176 1.00 84.75 163 PRO A N 1
ATOM 1329 C CA . PRO A 1 163 ? 0.332 -10.848 6.569 1.00 84.75 163 PRO A CA 1
ATOM 1330 C C . PRO A 1 163 ? 1.675 -10.327 7.119 1.00 84.75 163 PRO A C 1
ATOM 1332 O O . PRO A 1 163 ? 1.802 -9.140 7.433 1.00 84.75 163 PRO A O 1
ATOM 1335 N N . LYS A 1 164 ? 2.702 -11.173 7.240 1.00 89.38 164 LYS A N 1
ATOM 1336 C CA . LYS A 1 164 ? 4.031 -10.774 7.718 1.00 89.38 164 LYS A CA 1
ATOM 1337 C C . LYS A 1 164 ? 4.698 -9.801 6.736 1.00 89.38 164 LYS A C 1
ATOM 1339 O O . LYS A 1 164 ? 4.855 -10.065 5.546 1.00 89.38 164 LYS A O 1
ATOM 1344 N N . VAL A 1 165 ? 5.181 -8.679 7.270 1.00 87.94 165 VAL A N 1
ATOM 1345 C CA . VAL A 1 165 ? 5.881 -7.649 6.491 1.00 87.94 165 VAL A CA 1
ATOM 1346 C C . VAL A 1 165 ? 7.327 -8.056 6.210 1.00 87.94 165 VAL A C 1
ATOM 1348 O O . VAL A 1 165 ? 8.109 -8.285 7.133 1.00 87.94 165 VAL A O 1
ATOM 1351 N N . VAL A 1 166 ? 7.726 -8.009 4.938 1.00 92.25 166 VAL A N 1
ATOM 1352 C CA . VAL A 1 166 ? 9.116 -8.235 4.524 1.00 92.25 166 VAL A CA 1
ATOM 1353 C C . VAL A 1 166 ? 10.027 -7.104 5.033 1.00 92.25 166 VAL A C 1
ATOM 1355 O O . VAL A 1 166 ? 9.797 -5.902 4.818 1.00 92.25 166 VAL A O 1
ATOM 1358 N N . THR A 1 167 ? 11.094 -7.467 5.741 1.00 94.56 167 THR A N 1
ATOM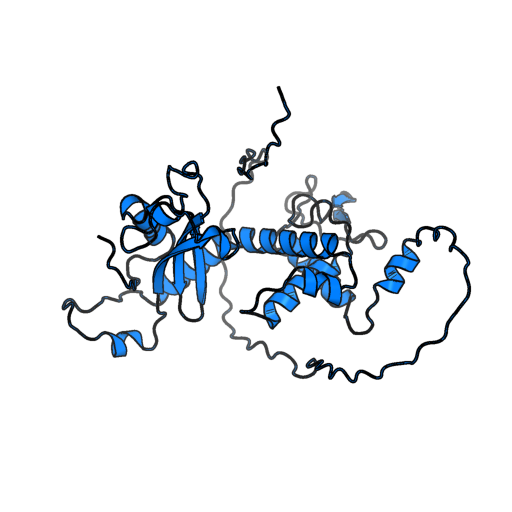 1359 C CA . THR A 1 167 ? 12.026 -6.509 6.355 1.00 94.56 167 THR A CA 1
ATOM 1360 C C . THR A 1 167 ? 13.216 -6.178 5.451 1.00 94.56 167 THR A C 1
ATOM 1362 O O . THR A 1 167 ? 13.655 -6.979 4.630 1.00 94.56 167 THR A O 1
ATOM 1365 N N . SER A 1 168 ? 13.813 -4.994 5.636 1.00 95.62 168 SER A N 1
ATOM 1366 C CA . SER A 1 168 ? 15.025 -4.591 4.900 1.00 95.62 168 SER A CA 1
ATOM 1367 C C . SER A 1 168 ? 16.193 -5.559 5.123 1.00 95.62 168 SER A C 1
ATOM 1369 O O . SER A 1 168 ? 16.994 -5.782 4.216 1.00 95.62 168 SER A O 1
ATOM 1371 N N . THR A 1 169 ? 16.281 -6.141 6.324 1.00 95.50 169 THR A N 1
ATOM 1372 C CA . THR A 1 169 ? 17.296 -7.133 6.695 1.00 95.50 169 THR A CA 1
ATOM 1373 C C . THR A 1 169 ? 17.088 -8.447 5.951 1.00 95.50 169 THR A C 1
ATOM 1375 O O . THR A 1 169 ? 18.051 -8.992 5.417 1.00 95.50 169 THR A O 1
ATOM 1378 N N . GLU A 1 170 ? 15.850 -8.941 5.860 1.00 94.38 170 GLU A N 1
ATOM 1379 C CA . GLU A 1 170 ? 15.530 -10.141 5.077 1.00 94.38 170 GLU A CA 1
ATOM 1380 C C . GLU A 1 170 ? 15.831 -9.929 3.593 1.00 94.38 170 GLU A C 1
ATOM 1382 O O . GLU A 1 170 ? 16.524 -10.752 3.000 1.00 94.38 170 GLU A O 1
ATOM 1387 N N . ILE A 1 171 ? 15.407 -8.796 3.016 1.00 95.19 171 ILE A N 1
ATOM 1388 C CA . ILE A 1 171 ? 15.703 -8.443 1.616 1.00 95.19 171 ILE A CA 1
ATOM 1389 C C . ILE A 1 171 ? 17.216 -8.422 1.379 1.00 95.19 171 ILE A C 1
ATOM 1391 O O . ILE A 1 171 ? 17.706 -9.020 0.423 1.00 95.19 171 ILE A O 1
ATOM 1395 N N . SER A 1 172 ? 17.970 -7.758 2.261 1.00 94.88 172 SER A N 1
ATOM 1396 C CA . SER A 1 172 ? 19.431 -7.673 2.173 1.00 94.88 172 SER A CA 1
ATOM 1397 C C . SER A 1 172 ? 20.090 -9.055 2.199 1.00 94.88 172 SER A C 1
ATOM 1399 O O . SER A 1 172 ? 20.949 -9.323 1.357 1.00 94.88 172 SER A O 1
ATOM 1401 N N . LYS A 1 173 ? 19.654 -9.944 3.102 1.00 93.06 173 LYS A N 1
ATOM 1402 C CA . LYS A 1 173 ? 20.183 -11.310 3.225 1.00 93.06 173 LYS A CA 1
ATOM 1403 C C . LYS A 1 173 ? 19.837 -12.175 2.010 1.00 93.06 173 LYS A C 1
ATOM 1405 O O . LYS A 1 173 ? 20.736 -12.781 1.433 1.00 93.06 173 LYS A O 1
ATOM 1410 N N . ARG A 1 174 ? 18.567 -12.198 1.588 1.00 91.19 174 ARG A N 1
ATOM 1411 C CA . ARG A 1 174 ? 18.087 -13.040 0.475 1.00 91.19 174 ARG A CA 1
ATOM 1412 C C . ARG A 1 174 ? 18.679 -12.628 -0.872 1.00 91.19 174 ARG A C 1
ATOM 1414 O O . ARG A 1 174 ? 19.102 -13.481 -1.645 1.00 91.19 174 ARG A O 1
ATOM 1421 N N . LEU A 1 175 ? 18.777 -11.322 -1.127 1.00 91.75 175 LEU A N 1
ATOM 1422 C CA . LEU A 1 175 ? 19.319 -10.782 -2.379 1.00 91.75 175 LEU A CA 1
ATOM 1423 C C . LEU A 1 175 ? 20.839 -10.565 -2.355 1.00 91.75 175 LEU A C 1
ATOM 1425 O O . LEU A 1 175 ? 21.408 -10.152 -3.366 1.00 91.75 175 LEU A O 1
ATOM 1429 N N . ARG A 1 176 ? 21.500 -10.807 -1.214 1.00 92.06 176 ARG A N 1
ATOM 1430 C CA . ARG A 1 176 ? 22.940 -10.563 -1.000 1.00 92.06 176 ARG A CA 1
ATOM 1431 C C . ARG A 1 176 ? 23.366 -9.140 -1.390 1.00 92.06 176 ARG A C 1
ATOM 1433 O O . ARG A 1 176 ? 24.411 -8.919 -2.001 1.00 92.06 176 ARG A O 1
ATOM 1440 N N . ILE A 1 177 ? 22.540 -8.159 -1.031 1.00 93.62 177 ILE A N 1
ATOM 1441 C CA . ILE A 1 177 ? 22.804 -6.729 -1.242 1.00 93.62 177 ILE A CA 1
ATOM 1442 C C . ILE A 1 177 ? 23.055 -6.031 0.090 1.00 93.62 177 ILE A C 1
ATOM 1444 O O . ILE A 1 177 ? 22.719 -6.549 1.153 1.00 93.62 177 ILE A O 1
ATOM 1448 N N . SER A 1 178 ? 23.613 -4.822 0.047 1.00 94.81 178 SER A N 1
ATOM 1449 C CA . SER A 1 178 ? 23.793 -4.018 1.257 1.00 94.81 178 SER A CA 1
ATOM 1450 C C . SER A 1 178 ? 22.452 -3.717 1.933 1.00 94.81 178 SER A C 1
ATOM 1452 O O . SER A 1 178 ? 21.421 -3.590 1.266 1.00 94.81 178 SER A O 1
ATOM 1454 N N . TYR A 1 179 ? 22.472 -3.510 3.252 1.00 95.31 179 TYR A N 1
ATOM 1455 C CA . TYR A 1 179 ? 21.281 -3.100 4.001 1.00 95.31 179 TYR A CA 1
ATOM 1456 C C . TYR A 1 179 ? 20.633 -1.841 3.407 1.00 95.31 179 TYR A C 1
ATOM 1458 O O . TYR A 1 179 ? 19.416 -1.779 3.255 1.00 95.31 179 TYR A O 1
ATOM 1466 N N . LYS A 1 180 ? 21.448 -0.860 2.984 1.00 95.50 180 LYS A N 1
ATOM 1467 C CA . LYS A 1 180 ? 20.966 0.352 2.299 1.00 95.50 180 LYS A CA 1
ATOM 1468 C C . LYS A 1 180 ? 20.229 0.018 0.995 1.00 95.50 180 LYS A C 1
ATOM 1470 O O . LYS A 1 180 ? 19.200 0.628 0.713 1.00 95.50 180 LYS A O 1
ATOM 1475 N N . GLY A 1 181 ? 20.721 -0.957 0.227 1.00 94.62 181 GLY A N 1
ATOM 1476 C CA . GLY A 1 181 ? 20.050 -1.466 -0.970 1.00 94.62 181 GLY A CA 1
ATOM 1477 C C . GLY A 1 181 ? 18.705 -2.121 -0.648 1.00 94.62 181 GLY A C 1
ATOM 1478 O O . GLY A 1 181 ? 17.698 -1.766 -1.257 1.00 94.62 181 GLY A O 1
ATOM 1479 N N . GLY A 1 182 ? 18.669 -2.999 0.360 1.00 96.06 182 GLY A N 1
ATOM 1480 C CA . GLY A 1 182 ? 17.433 -3.639 0.827 1.00 96.06 182 GLY A CA 1
ATOM 1481 C C . GLY A 1 182 ? 16.401 -2.637 1.350 1.00 96.06 182 GLY A C 1
ATOM 1482 O O . GLY A 1 182 ? 15.228 -2.704 0.992 1.00 96.06 182 GLY A O 1
ATOM 1483 N N . ALA A 1 183 ? 16.840 -1.640 2.120 1.00 95.75 183 ALA A N 1
ATOM 1484 C CA . ALA A 1 183 ? 15.982 -0.566 2.609 1.00 95.75 183 ALA A CA 1
ATOM 1485 C C . ALA A 1 183 ? 15.442 0.319 1.473 1.00 95.75 183 ALA A C 1
ATOM 1487 O O . ALA A 1 183 ? 14.277 0.711 1.505 1.00 95.75 183 ALA A O 1
ATOM 1488 N N . SER A 1 184 ? 16.258 0.623 0.455 1.00 95.69 184 SER A N 1
ATOM 1489 C CA . SER A 1 184 ? 15.803 1.373 -0.724 1.00 95.69 184 SER A CA 1
ATOM 1490 C C . SER A 1 184 ? 14.751 0.595 -1.516 1.00 95.69 184 SER A C 1
ATOM 1492 O O . SER A 1 184 ? 13.731 1.172 -1.885 1.00 95.69 184 SER A O 1
ATOM 1494 N N . LEU A 1 185 ? 14.959 -0.710 -1.719 1.00 96.12 185 LEU A N 1
ATOM 1495 C CA . LEU A 1 185 ? 13.983 -1.605 -2.346 1.00 96.12 185 LEU A CA 1
ATOM 1496 C C . LEU A 1 185 ? 12.657 -1.627 -1.587 1.00 96.12 185 LEU A C 1
ATOM 1498 O O . LEU A 1 185 ? 11.613 -1.379 -2.185 1.00 96.12 185 LEU A O 1
ATOM 1502 N N . LYS A 1 186 ? 12.709 -1.841 -0.265 1.00 95.88 186 LYS A N 1
ATOM 1503 C CA . LYS A 1 186 ? 11.520 -1.834 0.592 1.00 95.88 186 LYS A CA 1
ATOM 1504 C C . LYS A 1 186 ? 10.736 -0.530 0.455 1.00 95.88 186 LYS A C 1
ATOM 1506 O O . LYS A 1 186 ? 9.533 -0.568 0.233 1.00 95.88 186 LYS A O 1
ATOM 1511 N N . ARG A 1 187 ? 11.415 0.620 0.532 1.00 95.31 187 ARG A N 1
ATOM 1512 C CA . ARG A 1 187 ? 10.771 1.938 0.390 1.00 95.31 187 ARG A CA 1
ATOM 1513 C C . ARG A 1 187 ? 10.104 2.108 -0.972 1.00 95.31 187 ARG A C 1
ATOM 1515 O O . ARG A 1 187 ? 8.985 2.596 -1.035 1.00 95.31 187 ARG A O 1
ATOM 1522 N N . ARG A 1 188 ? 10.757 1.692 -2.060 1.00 96.06 188 ARG A N 1
ATOM 1523 C CA . ARG A 1 188 ? 10.179 1.779 -3.412 1.00 96.06 188 ARG A CA 1
ATOM 1524 C C . ARG A 1 188 ? 8.950 0.888 -3.567 1.00 96.06 188 ARG A C 1
ATOM 1526 O O . ARG A 1 188 ? 7.969 1.327 -4.155 1.00 96.06 188 ARG A O 1
ATOM 1533 N N . PHE A 1 189 ? 8.977 -0.315 -2.994 1.00 95.69 189 PHE A N 1
ATOM 1534 C CA . PHE A 1 189 ? 7.809 -1.194 -2.932 1.00 95.69 189 PHE A CA 1
ATOM 1535 C C . PHE A 1 189 ? 6.668 -0.578 -2.107 1.00 95.69 189 PHE A C 1
ATOM 1537 O O . PHE A 1 189 ? 5.527 -0.571 -2.554 1.00 95.69 189 PHE A O 1
ATOM 1544 N N . GLN A 1 190 ? 6.971 0.027 -0.956 1.00 93.88 190 GLN A N 1
ATOM 1545 C CA . GLN A 1 190 ? 5.974 0.745 -0.152 1.00 93.88 190 GLN A CA 1
ATOM 1546 C C . GLN A 1 190 ? 5.357 1.928 -0.913 1.00 93.88 190 GLN A C 1
ATOM 1548 O O . GLN A 1 190 ? 4.149 2.122 -0.846 1.00 93.88 190 GLN A O 1
ATOM 1553 N N . VAL A 1 191 ? 6.155 2.685 -1.677 1.00 95.31 191 VAL A N 1
ATOM 1554 C CA . VAL A 1 191 ? 5.649 3.757 -2.555 1.00 95.31 191 VAL A CA 1
ATOM 1555 C C . VAL A 1 191 ? 4.743 3.188 -3.646 1.00 95.31 191 VAL A C 1
ATOM 1557 O O . VAL A 1 191 ? 3.670 3.731 -3.884 1.00 95.31 191 VAL A O 1
ATOM 1560 N N . PHE A 1 192 ? 5.140 2.084 -4.285 1.00 95.75 192 PHE A N 1
ATOM 1561 C CA . PHE A 1 192 ? 4.298 1.398 -5.266 1.00 95.75 192 PHE A CA 1
ATOM 1562 C C . PHE A 1 192 ? 2.944 0.987 -4.668 1.00 95.75 192 PHE A C 1
ATOM 1564 O O . PHE A 1 192 ? 1.912 1.296 -5.258 1.00 95.75 192 PHE A O 1
ATOM 1571 N N . ALA A 1 193 ? 2.945 0.358 -3.488 1.00 92.62 193 ALA A N 1
ATOM 1572 C CA . ALA A 1 193 ? 1.729 -0.053 -2.786 1.00 92.62 193 ALA A CA 1
ATOM 1573 C C . ALA A 1 193 ? 0.857 1.150 -2.382 1.00 92.62 193 ALA A C 1
ATOM 1575 O O . ALA A 1 193 ? -0.349 1.142 -2.613 1.00 92.62 193 ALA A O 1
ATOM 1576 N N . SER A 1 194 ? 1.472 2.218 -1.864 1.00 92.62 194 SER A N 1
ATOM 1577 C CA . SER A 1 194 ? 0.799 3.479 -1.521 1.00 92.62 194 SER A CA 1
ATOM 1578 C C . SER A 1 194 ? 0.066 4.090 -2.718 1.00 92.62 194 SER A C 1
ATOM 1580 O O . SER A 1 194 ? -1.060 4.557 -2.572 1.00 92.62 194 SER A O 1
ATOM 1582 N N . GLN A 1 195 ? 0.664 4.044 -3.910 1.00 93.94 195 GLN A N 1
ATOM 1583 C CA . GLN A 1 195 ? 0.035 4.557 -5.129 1.00 93.94 195 GLN A CA 1
ATOM 1584 C C . GLN A 1 195 ? -1.200 3.752 -5.558 1.00 93.94 195 GLN A C 1
ATOM 1586 O O . GLN A 1 195 ? -2.012 4.269 -6.320 1.00 93.94 195 GLN A O 1
ATOM 1591 N N . GLN A 1 196 ? -1.371 2.518 -5.068 1.00 91.81 196 GLN A N 1
ATOM 1592 C CA . GLN A 1 196 ? -2.553 1.703 -5.363 1.00 91.81 196 GLN A CA 1
ATOM 1593 C C . GLN A 1 196 ? -3.708 1.928 -4.380 1.00 91.81 196 GLN A C 1
ATOM 1595 O O . GLN A 1 196 ? -4.816 1.472 -4.658 1.00 91.81 196 GLN A O 1
ATOM 1600 N N . LEU A 1 197 ? -3.492 2.641 -3.266 1.00 91.06 197 LEU A N 1
ATOM 1601 C CA . LEU A 1 197 ? -4.517 2.852 -2.235 1.00 91.06 197 LEU A CA 1
ATOM 1602 C C . LEU A 1 197 ? -5.846 3.398 -2.783 1.00 91.06 197 LEU A C 1
ATOM 1604 O O . LEU A 1 197 ? -6.875 2.840 -2.409 1.00 91.06 197 LEU A O 1
ATOM 1608 N N . PRO A 1 198 ? -5.880 4.395 -3.696 1.00 92.31 198 PRO A N 1
ATOM 1609 C CA . PRO A 1 198 ? -7.149 4.889 -4.235 1.00 92.31 198 PRO A CA 1
ATOM 1610 C C . PRO A 1 198 ? -7.950 3.814 -4.980 1.00 92.31 198 PRO A C 1
ATOM 1612 O O . PRO A 1 198 ? -9.167 3.749 -4.839 1.00 92.31 198 PRO A O 1
ATOM 1615 N N . LYS A 1 199 ? -7.269 2.932 -5.727 1.00 92.62 199 LYS A N 1
ATOM 1616 C CA . LYS A 1 199 ? -7.917 1.827 -6.448 1.00 92.62 199 LYS A CA 1
ATOM 1617 C C . LYS A 1 199 ? -8.465 0.784 -5.482 1.00 92.62 199 LYS A C 1
ATOM 1619 O O . LYS A 1 199 ? -9.603 0.366 -5.628 1.00 92.62 199 LYS A O 1
ATOM 1624 N N . TYR A 1 200 ? -7.676 0.388 -4.482 1.00 91.56 200 TYR A N 1
ATOM 1625 C CA . TYR A 1 200 ? -8.136 -0.559 -3.463 1.00 91.56 200 TYR A CA 1
ATOM 1626 C C . TYR A 1 200 ? -9.313 -0.012 -2.670 1.00 91.56 200 TYR A C 1
ATOM 1628 O O . TYR A 1 200 ? -10.265 -0.743 -2.423 1.00 91.56 200 TYR A O 1
ATOM 1636 N N . LYS A 1 201 ? -9.277 1.276 -2.325 1.00 93.38 201 LYS A N 1
ATOM 1637 C CA . LYS A 1 201 ? -10.392 1.968 -1.688 1.00 93.38 201 LYS A CA 1
ATOM 1638 C C . LYS A 1 201 ? -11.664 1.857 -2.530 1.00 93.38 201 LYS A C 1
ATOM 1640 O O . LYS A 1 201 ? -12.681 1.429 -2.005 1.00 93.38 201 LYS A O 1
ATOM 1645 N N . GLN A 1 202 ? -11.594 2.179 -3.823 1.00 95.00 202 GLN A N 1
ATOM 1646 C CA . GLN A 1 202 ? -12.748 2.083 -4.719 1.00 95.00 202 GLN A CA 1
ATOM 1647 C C . GLN A 1 202 ? -13.265 0.645 -4.851 1.00 95.00 202 GLN A C 1
ATOM 1649 O O . GLN A 1 202 ? -14.448 0.408 -4.664 1.00 95.00 202 GLN A O 1
ATOM 1654 N N . LEU A 1 203 ? -12.378 -0.328 -5.084 1.00 94.62 203 LEU A N 1
ATOM 1655 C CA . LEU A 1 203 ? -12.762 -1.743 -5.168 1.00 94.62 203 LEU A CA 1
ATOM 1656 C C . LEU A 1 203 ? -13.445 -2.238 -3.891 1.00 94.62 203 LEU A C 1
ATOM 1658 O O . LEU A 1 203 ? -14.358 -3.054 -3.952 1.00 94.62 203 LEU A O 1
ATOM 1662 N N . THR A 1 204 ? -12.986 -1.747 -2.742 1.00 94.25 204 THR A N 1
ATOM 1663 C CA . THR A 1 204 ? -13.563 -2.085 -1.443 1.00 94.25 204 THR A CA 1
ATOM 1664 C C . THR A 1 204 ? -14.934 -1.452 -1.267 1.00 94.25 204 THR A C 1
ATOM 1666 O O . THR A 1 204 ? -15.865 -2.142 -0.867 1.00 94.25 204 THR A O 1
ATOM 1669 N N . PHE A 1 205 ? -15.065 -0.168 -1.606 1.00 95.31 205 PHE A N 1
ATOM 1670 C CA . PHE A 1 205 ? -16.337 0.545 -1.582 1.00 95.31 205 PHE A CA 1
ATOM 1671 C C . PHE A 1 205 ? -17.372 -0.174 -2.452 1.00 95.31 205 PHE A C 1
ATOM 1673 O O . PHE A 1 205 ? -18.429 -0.543 -1.957 1.00 95.31 205 PHE A O 1
ATOM 1680 N N . ASP A 1 206 ? -17.029 -0.470 -3.708 1.00 95.56 206 ASP A N 1
ATOM 1681 C CA . ASP A 1 206 ? -17.918 -1.148 -4.655 1.00 95.56 206 ASP A CA 1
ATOM 1682 C C . ASP A 1 206 ? -18.298 -2.568 -4.198 1.00 95.56 206 ASP A C 1
ATOM 1684 O O . ASP A 1 206 ? -19.381 -3.057 -4.513 1.00 95.56 206 ASP A O 1
ATOM 1688 N N . ALA A 1 207 ? -17.400 -3.269 -3.497 1.00 94.44 207 ALA A N 1
ATOM 1689 C CA . ALA A 1 207 ? -17.685 -4.596 -2.955 1.00 94.44 207 ALA A CA 1
ATOM 1690 C C . ALA A 1 207 ? -18.675 -4.525 -1.785 1.00 94.44 207 ALA A C 1
ATOM 1692 O O . ALA A 1 207 ? -19.637 -5.288 -1.761 1.00 94.44 207 ALA A O 1
ATOM 1693 N N . LEU A 1 208 ? -18.463 -3.591 -0.853 1.00 94.75 208 LEU A N 1
ATOM 1694 C CA . LEU A 1 208 ? -19.362 -3.368 0.279 1.00 94.75 208 LEU A CA 1
ATOM 1695 C C . LEU A 1 208 ? -20.734 -2.863 -0.176 1.00 94.75 208 LEU A C 1
ATOM 1697 O O . LEU A 1 208 ? -21.744 -3.312 0.351 1.00 94.75 208 LEU A O 1
ATOM 1701 N N . ASP A 1 209 ? -20.774 -1.987 -1.182 1.00 94.94 209 ASP A N 1
ATOM 1702 C CA . ASP A 1 209 ? -22.014 -1.405 -1.704 1.00 94.94 209 ASP A CA 1
ATOM 1703 C C . ASP A 1 209 ? -22.924 -2.481 -2.300 1.00 94.94 209 ASP A C 1
ATOM 1705 O O . ASP A 1 209 ? -24.129 -2.478 -2.089 1.00 94.94 209 ASP A O 1
ATOM 1709 N N . ARG A 1 210 ? -22.336 -3.467 -2.990 1.00 94.12 210 ARG A N 1
ATOM 1710 C CA . ARG A 1 210 ? -23.077 -4.621 -3.517 1.00 94.12 210 ARG A CA 1
ATOM 1711 C C . ARG A 1 210 ? -23.544 -5.571 -2.419 1.00 94.12 210 ARG A C 1
ATOM 1713 O O . ARG A 1 210 ? -24.642 -6.101 -2.518 1.00 94.12 210 ARG A O 1
ATOM 1720 N N . GLU A 1 211 ? -22.706 -5.808 -1.416 1.00 92.69 211 GLU A N 1
ATOM 1721 C CA . GLU A 1 211 ? -22.956 -6.791 -0.355 1.00 92.69 211 GLU A CA 1
ATOM 1722 C C . GLU A 1 211 ? -23.998 -6.319 0.671 1.00 92.69 211 GLU A C 1
ATOM 1724 O O . GLU A 1 211 ? -24.786 -7.112 1.198 1.00 92.69 211 GLU A O 1
ATOM 1729 N N . PHE A 1 212 ? -24.008 -5.015 0.943 1.00 93.25 212 PHE A N 1
ATOM 1730 C CA . PHE A 1 212 ? -24.962 -4.355 1.832 1.00 93.25 212 PHE A CA 1
ATOM 1731 C C . PHE A 1 212 ? -26.066 -3.621 1.079 1.00 93.25 212 PHE A C 1
ATOM 1733 O O . PHE A 1 212 ? -26.796 -2.835 1.680 1.00 93.25 212 PHE A O 1
ATOM 1740 N N . LYS A 1 213 ? -26.222 -3.893 -0.219 1.00 91.31 213 LYS A N 1
ATOM 1741 C CA . LYS A 1 213 ? -27.321 -3.337 -0.993 1.00 91.31 213 LYS A CA 1
ATOM 1742 C C . LYS A 1 213 ? -28.650 -3.765 -0.375 1.00 91.31 213 LYS A C 1
ATOM 1744 O O . LYS A 1 213 ? -28.892 -4.956 -0.196 1.00 91.31 213 LYS A O 1
ATOM 1749 N N . ASP A 1 214 ? -29.491 -2.784 -0.065 1.00 88.94 214 ASP A N 1
ATOM 1750 C CA . ASP A 1 214 ? -30.810 -2.984 0.549 1.00 88.94 214 ASP A CA 1
ATOM 1751 C C . ASP A 1 214 ? -30.739 -3.654 1.940 1.00 88.94 214 ASP A C 1
ATOM 1753 O O . ASP A 1 214 ? -31.729 -4.182 2.444 1.00 88.94 214 ASP A O 1
ATOM 1757 N N . PHE A 1 215 ? -29.565 -3.615 2.581 1.00 90.50 215 PHE A N 1
ATOM 1758 C CA . PHE A 1 215 ? -29.373 -4.091 3.942 1.00 90.50 215 PHE A CA 1
ATOM 1759 C C . PHE A 1 215 ? -29.760 -3.013 4.955 1.00 90.50 215 PHE A C 1
ATOM 1761 O O . PHE A 1 215 ? -29.388 -1.845 4.826 1.00 90.50 215 PHE A O 1
ATOM 1768 N N . SER A 1 216 ? -30.455 -3.425 6.010 1.00 87.81 216 SER A N 1
ATOM 1769 C CA . SER A 1 216 ? -30.763 -2.586 7.163 1.00 87.81 216 SER A CA 1
ATOM 1770 C C . SER A 1 216 ? -30.540 -3.377 8.438 1.00 87.81 216 SER A C 1
ATOM 1772 O O . SER A 1 216 ? -30.990 -4.520 8.546 1.00 87.81 216 SER A O 1
ATOM 1774 N N . LEU A 1 217 ? -29.886 -2.752 9.413 1.00 88.62 217 LEU A N 1
ATOM 1775 C CA . LEU A 1 217 ? -29.852 -3.296 10.764 1.00 88.62 217 LEU A CA 1
ATOM 1776 C C . LEU A 1 217 ? -31.271 -3.293 11.362 1.00 88.62 217 LEU A C 1
ATOM 1778 O O . LEU A 1 217 ? -32.084 -2.439 10.985 1.00 88.62 217 LEU A O 1
ATOM 1782 N N . PRO A 1 218 ? -31.581 -4.236 12.269 1.00 89.44 218 PRO A N 1
ATOM 1783 C CA . PRO A 1 218 ? -32.816 -4.199 13.036 1.00 89.44 218 PRO A CA 1
ATOM 1784 C C . PRO A 1 218 ? -32.983 -2.841 13.737 1.00 89.44 218 PRO A C 1
ATOM 1786 O O . PRO A 1 218 ? -31.991 -2.245 14.154 1.00 89.44 218 PRO A O 1
ATOM 1789 N N . PRO A 1 219 ? -34.219 -2.334 13.863 1.00 87.50 219 PRO A N 1
ATOM 1790 C CA . PRO A 1 219 ? -34.473 -1.048 14.511 1.00 87.50 219 PRO A CA 1
ATOM 1791 C C . PRO A 1 219 ? -34.244 -1.083 16.028 1.00 87.50 219 PRO A C 1
ATOM 1793 O O . PRO A 1 219 ? -34.103 -0.029 16.638 1.00 87.50 219 PRO A O 1
ATOM 1796 N N . ASP A 1 220 ? -34.259 -2.272 16.627 1.00 90.25 220 ASP A N 1
ATOM 1797 C CA . ASP A 1 220 ? -34.012 -2.483 18.048 1.00 90.25 220 ASP A CA 1
ATOM 1798 C C . ASP A 1 220 ? -32.510 -2.679 18.307 1.00 90.25 220 ASP A C 1
ATOM 1800 O O . ASP A 1 220 ? -31.891 -3.588 17.750 1.00 90.25 220 ASP A O 1
ATOM 1804 N N . GLU A 1 221 ? -31.934 -1.809 19.139 1.00 82.44 221 GLU A N 1
ATOM 1805 C CA . GLU A 1 221 ? -30.496 -1.766 19.438 1.00 82.44 221 GLU A CA 1
ATOM 1806 C C . GLU A 1 221 ? -30.018 -2.989 20.235 1.00 82.44 221 GLU A C 1
ATOM 1808 O O . GLU A 1 221 ? -28.853 -3.371 20.122 1.00 82.44 221 GLU A O 1
ATOM 1813 N N . ASP A 1 222 ? -30.916 -3.627 20.992 1.00 86.88 222 ASP A N 1
ATOM 1814 C CA . ASP A 1 222 ? -30.607 -4.800 21.817 1.00 86.88 222 ASP A CA 1
ATOM 1815 C C . ASP A 1 222 ? -30.719 -6.125 21.039 1.00 86.88 222 ASP A C 1
ATOM 1817 O O . ASP A 1 222 ? -30.417 -7.200 21.569 1.00 86.88 222 ASP A O 1
ATOM 1821 N N . THR A 1 223 ? -31.142 -6.076 19.772 1.00 88.00 223 THR A N 1
ATOM 1822 C CA . THR A 1 223 ? -31.263 -7.270 18.934 1.00 88.00 223 THR A CA 1
ATOM 1823 C C . THR A 1 223 ? -29.884 -7.820 18.568 1.00 88.00 223 THR A C 1
ATOM 1825 O O . THR A 1 223 ? -29.055 -7.135 17.968 1.00 88.00 223 THR A O 1
ATOM 1828 N N . ASP A 1 224 ? -29.654 -9.103 18.857 1.00 88.81 224 ASP A N 1
ATOM 1829 C CA . ASP A 1 224 ? -28.444 -9.800 18.423 1.00 88.81 224 ASP A CA 1
ATOM 1830 C C . ASP A 1 224 ? -28.411 -9.935 16.890 1.00 88.81 224 ASP A C 1
ATOM 1832 O O . ASP A 1 224 ? -29.259 -10.580 16.272 1.00 88.81 224 ASP A O 1
ATOM 1836 N N . ILE A 1 225 ? -27.405 -9.319 16.268 1.00 90.06 225 ILE A N 1
ATOM 1837 C CA . ILE A 1 225 ? -27.204 -9.317 14.814 1.00 90.06 225 ILE A CA 1
ATOM 1838 C C . ILE A 1 225 ? -26.268 -10.432 14.329 1.00 90.06 225 ILE A C 1
ATOM 1840 O O . ILE A 1 225 ? -25.954 -10.479 13.137 1.00 90.06 225 ILE A O 1
ATOM 1844 N N . THR A 1 226 ? -25.797 -11.316 15.216 1.00 89.12 226 THR A N 1
ATOM 1845 C CA . THR A 1 226 ? -24.787 -12.341 14.901 1.00 89.12 226 THR A CA 1
ATOM 1846 C C . THR A 1 226 ? -25.208 -13.227 13.727 1.00 89.12 226 THR A C 1
ATOM 1848 O O . THR A 1 226 ? -24.424 -13.409 12.796 1.00 89.12 226 THR A O 1
ATOM 1851 N N . GLU A 1 227 ? -26.453 -13.710 13.715 1.00 88.81 227 GLU A N 1
ATOM 1852 C CA . GLU A 1 227 ? -26.978 -14.559 12.633 1.00 88.81 227 GLU A CA 1
ATOM 1853 C C . GLU A 1 227 ? -27.112 -13.792 11.306 1.00 88.81 227 GLU A C 1
ATOM 1855 O O . GLU A 1 227 ? -26.739 -14.286 10.243 1.00 88.81 227 GLU A O 1
ATOM 1860 N N . ILE A 1 228 ? -27.576 -12.539 11.363 1.00 88.94 228 ILE A N 1
ATOM 1861 C CA . ILE A 1 228 ? -27.772 -11.680 10.182 1.00 88.94 228 ILE A CA 1
ATOM 1862 C C . ILE A 1 228 ? -26.421 -11.330 9.527 1.00 88.94 228 ILE A C 1
ATOM 1864 O O . ILE A 1 228 ? -26.330 -11.149 8.308 1.00 88.94 228 ILE A O 1
ATOM 1868 N N . MET A 1 229 ? -25.364 -11.245 10.336 1.00 90.38 229 MET A N 1
ATOM 1869 C CA . MET A 1 229 ? -24.020 -10.850 9.918 1.00 90.38 229 MET A CA 1
ATOM 1870 C C . MET A 1 229 ? -23.072 -12.026 9.636 1.00 90.38 229 MET A C 1
ATOM 1872 O O . MET A 1 229 ? -21.965 -11.777 9.160 1.00 90.38 229 MET A O 1
ATOM 1876 N N . GLU A 1 230 ? -23.468 -13.282 9.881 1.00 87.06 230 GLU A N 1
ATOM 1877 C CA . GLU A 1 230 ? -22.573 -14.455 9.855 1.00 87.06 230 GLU A CA 1
ATOM 1878 C C . GLU A 1 230 ? -21.770 -14.581 8.548 1.00 87.06 230 GLU A C 1
ATOM 1880 O O . GLU A 1 230 ? -20.563 -14.834 8.566 1.00 87.06 230 GLU A O 1
ATOM 1885 N N . ASN A 1 231 ? -22.422 -14.330 7.410 1.00 86.94 231 ASN A N 1
ATOM 1886 C CA . ASN A 1 231 ? -21.825 -14.447 6.077 1.00 86.94 231 ASN A CA 1
ATOM 1887 C C . ASN A 1 231 ? -21.486 -13.094 5.433 1.00 86.94 231 ASN A C 1
ATOM 1889 O O . ASN A 1 231 ? -21.182 -13.039 4.242 1.00 86.94 231 ASN A O 1
ATOM 1893 N N . LYS A 1 232 ? -21.532 -12.002 6.204 1.00 89.12 232 LYS A N 1
ATOM 1894 C CA . LYS A 1 232 ? -21.288 -10.641 5.718 1.00 89.12 232 LYS A CA 1
ATOM 1895 C C . LYS A 1 232 ? -19.913 -10.121 6.150 1.00 89.12 232 LYS A C 1
ATOM 1897 O O . LYS A 1 232 ? -19.372 -10.534 7.179 1.00 89.12 232 LYS A O 1
ATOM 1902 N N . PRO A 1 233 ? -19.303 -9.206 5.378 1.00 90.88 233 PRO A N 1
ATOM 1903 C CA . PRO A 1 233 ? -18.023 -8.622 5.737 1.00 90.88 233 PRO A CA 1
ATOM 1904 C C . PRO A 1 233 ? -18.171 -7.765 6.994 1.00 90.88 233 PRO A C 1
ATOM 1906 O O . PRO A 1 233 ? -18.985 -6.850 7.062 1.00 90.88 233 PRO A O 1
ATOM 1909 N N . TYR A 1 234 ? -17.343 -8.053 7.992 1.00 91.62 234 TYR A N 1
ATOM 1910 C CA . TYR A 1 234 ? -17.332 -7.316 9.250 1.00 91.62 234 TYR A CA 1
ATOM 1911 C C . TYR A 1 234 ? -16.418 -6.093 9.112 1.00 91.62 234 TYR A C 1
ATOM 1913 O O . TYR A 1 234 ? -15.219 -6.262 8.859 1.00 91.62 234 TYR A O 1
ATOM 1921 N N . VAL A 1 235 ? -16.970 -4.883 9.236 1.00 93.12 235 VAL A N 1
ATOM 1922 C CA . VAL A 1 235 ? -16.249 -3.616 9.041 1.00 93.12 235 VAL A CA 1
ATOM 1923 C C . VAL A 1 235 ? -16.027 -2.926 10.381 1.00 93.12 235 VAL A C 1
ATOM 1925 O O . VAL A 1 235 ? -16.925 -2.304 10.935 1.00 93.12 235 VAL A O 1
ATOM 1928 N N . CYS A 1 236 ? -14.805 -2.997 10.896 1.00 92.50 236 CYS A N 1
ATOM 1929 C CA . CYS A 1 236 ? -14.433 -2.347 12.145 1.00 92.50 236 CYS A CA 1
ATOM 1930 C C . CYS A 1 236 ? -13.775 -0.994 11.890 1.00 92.50 236 CYS A C 1
ATOM 1932 O O . CYS A 1 236 ? -12.936 -0.874 10.990 1.00 92.50 236 CYS A O 1
ATOM 1934 N N . ALA A 1 237 ? -14.065 -0.005 12.731 1.00 92.06 237 ALA A N 1
ATOM 1935 C CA . ALA A 1 237 ? -13.304 1.235 12.751 1.00 92.06 237 ALA A CA 1
ATOM 1936 C C . ALA A 1 237 ? -12.895 1.635 14.164 1.00 92.06 237 ALA A C 1
ATOM 1938 O O . ALA A 1 237 ? -13.736 1.736 15.048 1.00 92.06 237 ALA A O 1
ATOM 1939 N N . ASP A 1 238 ? -11.614 1.940 14.341 1.00 89.75 238 ASP A N 1
ATOM 1940 C CA . ASP A 1 238 ? -11.028 2.303 15.632 1.00 89.75 238 ASP A CA 1
ATOM 1941 C C . ASP A 1 238 ? -10.002 3.434 15.435 1.00 89.75 238 ASP A C 1
ATOM 1943 O O . ASP A 1 238 ? -9.619 3.785 14.318 1.00 89.75 238 ASP A O 1
ATOM 1947 N N . THR A 1 239 ? -9.564 4.081 16.508 1.00 88.19 239 THR A N 1
ATOM 1948 C CA . THR A 1 239 ? -8.488 5.061 16.481 1.00 88.19 239 THR A CA 1
ATOM 1949 C C . THR A 1 239 ? -7.420 4.732 17.512 1.00 88.19 239 THR A C 1
ATOM 1951 O O . THR A 1 239 ? -7.555 5.011 18.703 1.00 88.19 239 THR A O 1
ATOM 1954 N N . VAL A 1 240 ? -6.276 4.270 17.013 1.00 85.56 240 VAL A N 1
ATOM 1955 C CA . VAL A 1 240 ? -5.141 3.842 17.831 1.00 85.56 240 VAL A CA 1
ATOM 1956 C C . VAL A 1 240 ? -4.024 4.880 17.859 1.00 85.56 240 VAL A C 1
ATOM 1958 O O . VAL A 1 240 ? -3.853 5.695 16.949 1.00 85.56 240 VAL A O 1
ATOM 1961 N N . VAL A 1 241 ? -3.197 4.830 18.903 1.00 83.94 241 VAL A N 1
ATOM 1962 C CA . VAL A 1 241 ? -1.979 5.642 18.989 1.00 83.94 241 VAL A CA 1
ATOM 1963 C C . VAL A 1 241 ? -0.772 4.835 18.521 1.00 83.94 241 VAL A C 1
ATOM 1965 O O . VAL A 1 241 ? -0.407 3.829 19.124 1.00 83.94 241 VAL A O 1
ATOM 1968 N N . LEU A 1 242 ? -0.102 5.318 17.475 1.00 82.88 242 LEU A N 1
ATOM 1969 C CA . LEU A 1 242 ? 1.137 4.749 16.953 1.00 82.88 242 LEU A CA 1
ATOM 1970 C C . LEU A 1 242 ? 2.340 5.556 17.441 1.00 82.88 242 LEU A C 1
ATOM 1972 O O . LEU A 1 242 ? 2.430 6.762 17.216 1.00 82.88 242 LEU A O 1
ATOM 1976 N N . TYR A 1 243 ? 3.307 4.890 18.063 1.00 76.06 243 TYR A N 1
ATOM 1977 C CA . TYR A 1 243 ? 4.545 5.516 18.522 1.00 76.06 243 TYR A CA 1
ATOM 1978 C C . TYR A 1 243 ? 5.710 5.170 17.599 1.00 76.06 243 TYR A C 1
ATOM 1980 O O . TYR A 1 243 ? 5.877 4.025 17.187 1.00 76.06 243 TYR A O 1
ATOM 1988 N N . SER A 1 244 ? 6.551 6.160 17.297 1.00 62.91 244 SER A N 1
ATOM 1989 C CA . SER A 1 244 ? 7.762 5.967 16.484 1.00 62.91 244 SER A CA 1
ATOM 1990 C C . SER A 1 244 ? 8.958 5.448 17.291 1.00 62.91 244 SER A C 1
ATOM 1992 O O . SER A 1 244 ? 10.022 5.188 16.726 1.00 62.91 244 SER A O 1
ATOM 1994 N N . ALA A 1 245 ? 8.807 5.315 18.610 1.00 54.62 245 ALA A N 1
ATOM 1995 C CA . ALA A 1 245 ? 9.913 5.159 19.540 1.00 54.62 245 ALA A CA 1
ATOM 1996 C C . ALA A 1 245 ? 9.857 3.849 20.341 1.00 54.62 245 ALA A C 1
ATOM 1998 O O . ALA A 1 245 ? 8.816 3.211 20.483 1.00 54.62 245 ALA A O 1
ATOM 1999 N N . SER A 1 246 ? 11.022 3.446 20.860 1.00 58.03 246 SER A N 1
ATOM 2000 C CA . SER A 1 246 ? 11.176 2.265 21.715 1.00 58.03 246 SER A CA 1
ATOM 2001 C C . SER A 1 246 ? 10.352 2.393 23.001 1.00 58.03 246 SER A C 1
ATOM 2003 O O . SER A 1 246 ? 9.999 3.501 23.400 1.00 58.03 246 SER A O 1
ATOM 2005 N N . GLN A 1 247 ? 10.106 1.280 23.708 1.00 56.00 247 GLN A N 1
ATOM 2006 C CA . GLN A 1 247 ? 9.377 1.261 24.992 1.00 56.00 247 GLN A CA 1
ATOM 2007 C C . GLN A 1 247 ? 9.872 2.306 26.016 1.00 56.00 247 GLN A C 1
ATOM 2009 O O . GLN A 1 247 ? 9.108 2.717 26.884 1.00 56.00 247 GLN A O 1
ATOM 2014 N N . ARG A 1 248 ? 11.119 2.793 25.901 1.00 55.44 248 ARG A N 1
ATOM 2015 C CA . ARG A 1 248 ? 11.667 3.876 26.736 1.00 55.44 248 ARG A CA 1
ATOM 2016 C C . ARG A 1 248 ? 10.943 5.218 26.556 1.00 55.44 248 ARG A C 1
ATOM 2018 O O . ARG A 1 248 ? 10.891 5.991 27.502 1.00 55.44 248 ARG A O 1
ATOM 2025 N N . ALA A 1 249 ? 10.338 5.477 25.397 1.00 54.78 249 ALA A N 1
ATOM 2026 C CA . ALA A 1 249 ? 9.535 6.677 25.143 1.00 54.78 249 ALA A CA 1
ATOM 2027 C C . ALA A 1 249 ? 8.134 6.634 25.778 1.00 54.78 249 ALA A C 1
ATOM 2029 O O . ALA A 1 249 ? 7.425 7.639 25.773 1.00 54.78 249 ALA A O 1
ATOM 2030 N N . ASN A 1 250 ? 7.730 5.493 26.353 1.00 58.53 250 ASN A N 1
ATOM 2031 C CA . ASN A 1 250 ? 6.493 5.420 27.132 1.00 58.53 250 ASN A CA 1
ATOM 2032 C C . ASN A 1 250 ? 6.601 6.198 28.453 1.00 58.53 250 ASN A C 1
ATOM 2034 O O . ASN A 1 250 ? 5.568 6.610 28.994 1.00 58.53 250 ASN A O 1
ATOM 2038 N N . GLN A 1 251 ? 7.825 6.408 28.956 1.00 62.72 251 GLN A N 1
ATOM 2039 C CA . GLN A 1 251 ? 8.108 7.239 30.124 1.00 62.72 251 GLN A CA 1
ATOM 2040 C C . GLN A 1 251 ? 8.062 8.718 29.718 1.00 62.72 251 GLN A C 1
ATOM 2042 O O . GLN A 1 251 ? 8.721 9.129 28.767 1.00 62.72 251 GLN A O 1
ATOM 2047 N N . GLY A 1 252 ? 7.267 9.523 30.431 1.00 66.06 252 GLY A N 1
ATOM 2048 C CA . GLY A 1 252 ? 7.222 10.973 30.219 1.00 66.06 252 GLY A CA 1
ATOM 2049 C C . GLY A 1 252 ? 6.125 11.504 29.288 1.00 66.06 252 GLY A C 1
ATOM 2050 O O . GLY A 1 252 ? 6.101 12.703 29.005 1.00 66.06 252 GLY A O 1
ATOM 2051 N N . ARG A 1 253 ? 5.197 10.653 28.833 1.00 68.94 253 ARG A N 1
ATOM 2052 C CA . ARG A 1 253 ? 3.998 11.072 28.081 1.00 68.94 253 ARG A CA 1
ATOM 2053 C C . ARG A 1 253 ? 3.137 12.037 28.900 1.00 68.94 253 ARG A C 1
ATOM 2055 O O . ARG A 1 253 ? 3.052 11.901 30.120 1.00 68.94 253 ARG A O 1
ATOM 2062 N N . LYS A 1 254 ? 2.468 12.986 28.231 1.00 66.38 254 LYS A N 1
ATOM 2063 C CA . LYS A 1 254 ? 1.641 14.010 28.898 1.00 66.38 254 LYS A CA 1
ATOM 2064 C C . LYS A 1 254 ? 0.531 13.403 29.748 1.00 66.38 254 LYS A C 1
ATOM 2066 O O . LYS A 1 254 ? 0.206 13.944 30.800 1.00 66.38 254 LYS A O 1
ATOM 2071 N N . ARG A 1 255 ? -0.020 12.266 29.321 1.00 67.44 255 ARG A N 1
ATOM 2072 C CA . ARG A 1 255 ? -0.976 11.472 30.098 1.00 67.44 255 ARG A CA 1
ATOM 2073 C C . ARG A 1 255 ? -0.612 9.992 30.010 1.00 67.44 255 ARG A C 1
ATOM 2075 O O . ARG A 1 255 ? -0.504 9.442 28.916 1.00 67.44 255 ARG A O 1
ATOM 2082 N N . TYR A 1 256 ? -0.387 9.378 31.172 1.00 55.34 256 TYR A N 1
ATOM 2083 C CA . TYR A 1 256 ? 0.021 7.973 31.320 1.00 55.34 256 TYR A CA 1
ATOM 2084 C C . TYR A 1 256 ? -1.149 7.041 31.700 1.00 55.34 256 TYR A C 1
ATOM 2086 O O . TYR A 1 256 ? -1.010 5.828 31.590 1.00 55.34 256 TYR A O 1
ATOM 2094 N N . ARG A 1 257 ? -2.316 7.576 32.095 1.00 51.66 257 ARG A N 1
ATOM 2095 C CA . ARG A 1 257 ? -3.490 6.795 32.523 1.00 51.66 257 ARG A CA 1
ATOM 2096 C C . ARG A 1 257 ? -4.809 7.533 32.217 1.00 51.66 257 ARG A C 1
ATOM 2098 O O . ARG A 1 257 ? -4.960 8.685 32.605 1.00 51.66 257 ARG A O 1
ATOM 2105 N N . HIS A 1 258 ? -5.721 6.848 31.522 1.00 50.41 258 HIS A N 1
ATOM 2106 C CA . HIS A 1 258 ? -7.185 7.049 31.489 1.00 50.41 258 HIS A CA 1
ATOM 2107 C C . HIS A 1 258 ? -7.792 8.391 31.031 1.00 50.41 258 HIS A C 1
ATOM 2109 O O . HIS A 1 258 ? -8.914 8.696 31.416 1.00 50.41 258 HIS A O 1
ATOM 2115 N N . ALA A 1 259 ? -7.136 9.189 30.181 1.00 54.69 259 ALA A N 1
ATOM 2116 C CA . ALA A 1 259 ? -7.834 10.320 29.557 1.00 54.69 259 ALA A CA 1
ATOM 2117 C C . ALA A 1 259 ? -7.280 10.688 28.172 1.00 54.69 259 ALA A C 1
ATOM 2119 O O . ALA A 1 259 ? -6.216 11.303 28.081 1.00 54.69 259 ALA A O 1
ATOM 2120 N N . GLY A 1 260 ? -8.054 10.344 27.134 1.00 62.75 260 GLY A N 1
ATOM 2121 C CA . GLY A 1 260 ? -7.973 10.811 25.744 1.00 62.75 260 GLY A CA 1
ATOM 2122 C C . GLY A 1 260 ? -6.708 10.429 24.966 1.00 62.75 260 GLY A C 1
ATOM 2123 O O . GLY A 1 260 ? -5.645 11.019 25.172 1.00 62.75 260 GLY A O 1
ATOM 2124 N N . SER A 1 261 ? -6.845 9.549 23.968 1.00 67.00 261 SER A N 1
ATOM 2125 C CA . SER A 1 261 ? -5.765 9.086 23.070 1.00 67.00 261 SER A CA 1
ATOM 2126 C C . SER A 1 261 ? -4.969 10.220 22.405 1.00 67.00 261 SER A C 1
ATOM 2128 O O . SER A 1 261 ? -3.771 10.094 22.148 1.00 67.00 261 SER A O 1
ATOM 2130 N N . THR A 1 262 ? -5.599 11.380 22.201 1.00 68.12 262 THR A N 1
ATOM 2131 C CA . THR A 1 262 ? -4.972 12.573 21.603 1.00 68.12 262 THR A CA 1
ATOM 2132 C C . THR A 1 262 ? -3.890 13.202 22.497 1.00 68.12 262 THR A C 1
ATOM 2134 O O . THR A 1 262 ? -2.901 13.729 22.000 1.00 68.12 262 THR A O 1
ATOM 2137 N N . ALA A 1 263 ? -4.004 13.140 23.828 1.00 67.44 263 ALA A N 1
ATOM 2138 C CA . ALA A 1 263 ? -2.955 13.670 24.709 1.00 67.44 263 ALA A CA 1
ATOM 2139 C C . ALA A 1 263 ? -1.737 12.733 24.776 1.00 67.44 263 ALA A C 1
ATOM 2141 O O . ALA A 1 263 ? -0.616 13.166 25.053 1.00 67.44 263 ALA A O 1
ATOM 2142 N N . SER A 1 264 ? -1.950 11.444 24.506 1.00 73.62 264 SER A N 1
ATOM 2143 C CA . SER A 1 264 ? -0.937 10.398 24.607 1.00 73.62 264 SER A CA 1
ATOM 2144 C C . SER A 1 264 ? 0.087 10.424 23.473 1.00 73.62 264 SER A C 1
ATOM 2146 O O . SER A 1 264 ? 1.128 9.784 23.618 1.00 73.62 264 SER A O 1
ATOM 2148 N N . ILE A 1 265 ? -0.154 11.166 22.385 1.00 81.69 265 ILE A N 1
ATOM 2149 C CA . ILE A 1 265 ? 0.828 11.377 21.307 1.00 81.69 265 ILE A CA 1
ATOM 2150 C C . ILE A 1 265 ? 1.871 12.456 21.629 1.00 81.69 265 ILE A C 1
ATOM 2152 O O . ILE A 1 265 ? 2.826 12.598 20.868 1.00 81.69 265 ILE A O 1
ATOM 2156 N N . TYR A 1 266 ? 1.744 13.172 22.751 1.00 80.75 266 TYR A N 1
ATOM 2157 C CA . TYR A 1 266 ? 2.686 14.209 23.184 1.00 80.75 266 TYR A CA 1
ATOM 2158 C C . TYR A 1 266 ? 3.421 13.823 24.476 1.00 80.75 266 TYR A C 1
ATOM 2160 O O . TYR A 1 266 ? 2.892 13.128 25.352 1.00 80.75 266 TYR A O 1
ATOM 2168 N N . LEU A 1 267 ? 4.653 14.310 24.620 1.00 79.25 267 LEU A N 1
ATOM 2169 C CA . LEU A 1 267 ? 5.363 14.323 25.898 1.00 79.25 267 LEU A CA 1
ATOM 2170 C C . LEU A 1 267 ? 4.727 15.325 26.863 1.00 79.25 267 LEU A C 1
ATOM 2172 O O . LEU A 1 267 ? 4.039 16.258 26.457 1.00 79.25 267 LEU A O 1
ATOM 2176 N N . SER A 1 268 ? 4.962 15.125 28.156 1.00 77.44 268 SER A N 1
ATOM 2177 C CA . SER A 1 268 ? 4.564 16.082 29.187 1.00 77.44 268 SER A CA 1
ATOM 2178 C C . SER A 1 268 ? 5.241 17.434 28.975 1.00 77.44 268 SER A C 1
ATOM 2180 O O . SER A 1 268 ? 6.337 17.518 28.417 1.00 77.44 268 SER A O 1
ATOM 2182 N N . ASP A 1 269 ? 4.606 18.500 29.460 1.00 80.50 269 ASP A N 1
ATOM 2183 C CA . ASP A 1 269 ? 5.131 19.862 29.303 1.00 80.50 269 ASP A CA 1
ATOM 2184 C C . ASP A 1 269 ? 6.505 20.013 29.986 1.00 80.50 269 ASP A C 1
ATOM 2186 O O . ASP A 1 269 ? 7.392 20.681 29.464 1.00 80.50 269 ASP A O 1
ATOM 2190 N N . LYS A 1 270 ? 6.741 19.266 31.079 1.00 80.00 270 LYS A N 1
ATOM 2191 C CA . LYS A 1 270 ? 8.043 19.164 31.768 1.00 80.00 270 LYS A CA 1
ATOM 2192 C C . LYS A 1 270 ? 9.163 18.589 30.892 1.00 80.00 270 LYS A C 1
ATOM 2194 O O . LYS A 1 270 ? 10.332 18.836 31.158 1.00 80.00 270 LYS A O 1
ATOM 2199 N N . LEU A 1 271 ? 8.810 17.812 29.870 1.00 76.75 271 LEU A N 1
ATOM 2200 C CA . LEU A 1 271 ? 9.731 17.210 28.903 1.00 76.75 271 LEU A CA 1
ATOM 2201 C C . LEU A 1 271 ? 9.641 17.890 27.527 1.00 76.75 271 LEU A C 1
ATOM 2203 O O . LEU A 1 271 ? 10.041 17.314 26.515 1.00 76.75 271 LEU A O 1
ATOM 2207 N N . GLY A 1 272 ? 9.102 19.113 27.484 1.00 79.75 272 GLY A N 1
ATOM 2208 C CA . GLY A 1 272 ? 9.070 19.957 26.293 1.00 79.75 272 GLY A CA 1
ATOM 2209 C C . GLY A 1 272 ? 7.871 19.744 25.368 1.00 79.75 272 GLY A C 1
ATOM 2210 O O . GLY A 1 272 ? 7.881 20.280 24.265 1.00 79.75 272 GLY A O 1
ATOM 2211 N N . GLY A 1 273 ? 6.853 18.965 25.760 1.00 78.81 273 GLY A N 1
ATOM 2212 C CA . GLY A 1 273 ? 5.566 18.921 25.043 1.00 78.81 273 GLY A CA 1
ATOM 2213 C C . GLY A 1 273 ? 5.604 18.351 23.615 1.00 78.81 273 GLY A C 1
ATOM 2214 O O . GLY A 1 273 ? 4.626 18.455 22.879 1.00 78.81 273 GLY A O 1
ATOM 2215 N N . ARG A 1 274 ? 6.729 17.768 23.183 1.00 82.62 274 ARG A N 1
ATOM 2216 C CA . ARG A 1 274 ? 6.945 17.327 21.797 1.00 82.62 274 ARG A CA 1
ATOM 2217 C C . ARG A 1 274 ? 6.022 16.167 21.411 1.00 82.62 274 ARG A C 1
ATOM 2219 O O . ARG A 1 274 ? 5.820 15.241 22.194 1.00 82.62 274 ARG A O 1
ATOM 2226 N N . GLN A 1 275 ? 5.547 16.166 20.165 1.00 82.12 275 GLN A N 1
ATOM 2227 C CA . GLN A 1 275 ? 4.843 15.023 19.584 1.00 82.12 275 GLN A CA 1
ATOM 2228 C C . GLN A 1 275 ? 5.793 13.827 19.392 1.00 82.12 275 GLN A C 1
ATOM 2230 O O . GLN A 1 275 ? 6.818 13.924 18.715 1.00 82.12 275 GLN A O 1
ATOM 2235 N N . VAL A 1 276 ? 5.441 12.694 19.995 1.00 81.50 276 VAL A N 1
ATOM 2236 C CA . VAL A 1 276 ? 6.184 11.420 19.974 1.00 81.50 276 VAL A CA 1
ATOM 2237 C C . VAL A 1 276 ? 5.378 10.261 19.386 1.00 81.50 276 VAL A C 1
ATOM 2239 O O . VAL A 1 276 ? 5.916 9.172 19.183 1.00 81.50 276 VAL A O 1
ATOM 2242 N N . GLY A 1 277 ? 4.102 10.491 19.081 1.00 83.19 277 GLY A N 1
ATOM 2243 C CA . GLY A 1 277 ? 3.233 9.532 18.412 1.00 83.19 277 GLY A CA 1
ATOM 2244 C C . GLY A 1 277 ? 2.360 10.176 17.342 1.00 83.19 277 GLY A C 1
ATOM 2245 O O . GLY A 1 277 ? 2.363 11.387 17.136 1.00 83.19 277 GLY A O 1
ATOM 2246 N N . THR A 1 278 ? 1.608 9.348 16.638 1.00 87.75 278 THR A N 1
ATOM 2247 C CA . THR A 1 278 ? 0.593 9.742 15.664 1.00 87.75 278 THR A CA 1
ATOM 2248 C C . THR A 1 278 ? -0.691 9.014 16.010 1.00 87.75 278 THR A C 1
ATOM 2250 O O . THR A 1 278 ? -0.663 7.831 16.339 1.00 87.75 278 THR A O 1
ATOM 2253 N N . LEU A 1 279 ? -1.807 9.727 15.963 1.00 89.38 279 LEU A N 1
ATOM 2254 C CA . LEU A 1 279 ? -3.121 9.129 16.105 1.00 89.38 279 LEU A CA 1
ATOM 2255 C C . LEU A 1 279 ? -3.532 8.600 14.723 1.00 89.38 279 LEU A C 1
ATOM 2257 O O . LEU A 1 279 ? -3.513 9.347 13.743 1.00 89.38 279 LEU A O 1
ATOM 2261 N N . ALA A 1 280 ? -3.814 7.305 14.633 1.00 91.56 280 ALA A N 1
ATOM 2262 C CA . ALA A 1 280 ? -4.140 6.620 13.393 1.00 91.56 280 ALA A CA 1
ATOM 2263 C C . ALA A 1 280 ? -5.543 6.023 13.489 1.00 91.56 280 ALA A C 1
ATOM 2265 O O . ALA A 1 280 ? -5.772 5.091 14.256 1.00 91.56 280 ALA A O 1
ATOM 2266 N N . HIS A 1 281 ? -6.464 6.561 12.699 1.00 92.69 281 HIS A N 1
ATOM 2267 C CA . HIS A 1 281 ? -7.783 5.983 12.511 1.00 92.69 281 HIS A CA 1
ATOM 2268 C C . HIS A 1 281 ? -7.692 4.816 11.528 1.00 92.69 281 HIS A C 1
ATOM 2270 O O . HIS A 1 281 ? -7.114 4.947 10.442 1.00 92.69 281 HIS A O 1
ATOM 2276 N N . THR A 1 282 ? -8.224 3.674 11.932 1.00 93.06 282 THR A N 1
ATOM 2277 C CA . THR A 1 282 ? -8.225 2.426 11.187 1.00 93.06 282 THR A CA 1
ATOM 2278 C C . THR A 1 282 ? -9.634 2.135 10.701 1.00 93.06 282 THR A C 1
ATOM 2280 O O . THR A 1 282 ? -10.594 2.280 11.445 1.00 93.06 282 THR A O 1
ATOM 2283 N N . ILE A 1 283 ? -9.754 1.716 9.444 1.00 94.00 283 ILE A N 1
ATOM 2284 C CA . ILE A 1 283 ? -10.963 1.078 8.915 1.00 94.00 283 ILE A CA 1
ATOM 2285 C C . ILE A 1 283 ? -10.511 -0.281 8.400 1.00 94.00 283 ILE A C 1
ATOM 2287 O O . ILE A 1 283 ? -9.708 -0.353 7.467 1.00 94.00 283 ILE A O 1
ATOM 2291 N N . ALA A 1 284 ? -10.955 -1.345 9.053 1.00 93.25 284 ALA A N 1
ATOM 2292 C CA . ALA A 1 284 ? -10.523 -2.709 8.805 1.00 93.25 284 ALA A CA 1
ATOM 2293 C C . ALA A 1 284 ? -11.715 -3.574 8.419 1.00 93.25 284 ALA A C 1
ATOM 2295 O O . ALA A 1 284 ? -12.747 -3.555 9.080 1.00 93.25 284 ALA A O 1
ATOM 2296 N N . ILE A 1 285 ? -11.548 -4.373 7.374 1.00 92.81 285 ILE A N 1
ATOM 2297 C CA . ILE A 1 285 ? -12.546 -5.357 6.961 1.00 92.81 285 ILE A CA 1
ATOM 2298 C C . ILE A 1 285 ? -12.000 -6.734 7.308 1.00 92.81 285 ILE A C 1
ATOM 2300 O O . ILE A 1 285 ? -10.855 -7.049 6.971 1.00 92.81 285 ILE A O 1
ATOM 2304 N N . LYS A 1 286 ? -12.792 -7.562 7.993 1.00 88.19 286 LYS A N 1
ATOM 2305 C CA . LYS A 1 286 ? -12.394 -8.930 8.354 1.00 88.19 286 LYS A CA 1
ATOM 2306 C C . LYS A 1 286 ? -12.004 -9.709 7.095 1.00 88.19 286 LYS A C 1
ATOM 2308 O O . LYS A 1 286 ? -12.751 -9.740 6.123 1.00 88.19 286 LYS A O 1
ATOM 2313 N N . SER A 1 287 ? -10.813 -10.311 7.115 1.00 83.94 287 SER A N 1
ATOM 2314 C CA . SER A 1 287 ? -10.202 -10.995 5.958 1.00 83.94 287 SER A CA 1
ATOM 2315 C C . SER A 1 287 ? -10.009 -10.114 4.711 1.00 83.94 287 SER A C 1
ATOM 2317 O O . SER A 1 287 ? -9.772 -10.626 3.619 1.00 83.94 287 SER A O 1
ATOM 2319 N N . GLY A 1 288 ? -10.091 -8.792 4.868 1.00 87.69 288 GLY A N 1
ATOM 2320 C CA . GLY A 1 288 ? -10.010 -7.803 3.804 1.00 87.69 288 GLY A CA 1
ATOM 2321 C C . GLY A 1 288 ? -8.923 -6.750 4.054 1.00 87.69 288 GLY A C 1
ATOM 2322 O O . GLY A 1 288 ? -7.980 -6.973 4.821 1.00 87.69 288 GLY A O 1
ATOM 2323 N N . PRO A 1 289 ? -9.005 -5.599 3.366 1.00 90.00 289 PRO A N 1
ATOM 2324 C CA . PRO A 1 289 ? -8.029 -4.531 3.511 1.00 90.00 289 PRO A CA 1
ATOM 2325 C C . PRO A 1 289 ? -8.164 -3.794 4.848 1.00 90.00 289 PRO A C 1
ATOM 2327 O O . PRO A 1 289 ? -9.221 -3.762 5.479 1.00 90.00 289 PRO A O 1
ATOM 2330 N N . VAL A 1 290 ? -7.066 -3.141 5.233 1.00 91.00 290 VAL A N 1
ATOM 2331 C CA . VAL A 1 290 ? -7.020 -2.203 6.357 1.00 91.00 290 VAL A CA 1
ATOM 2332 C C . VAL A 1 290 ? -6.518 -0.856 5.853 1.00 91.00 290 VAL A C 1
ATOM 2334 O O . VAL A 1 290 ? -5.432 -0.762 5.273 1.00 91.00 290 VAL A O 1
ATOM 2337 N N . PHE A 1 291 ? -7.304 0.188 6.087 1.00 92.81 291 PHE A N 1
ATOM 2338 C CA . PHE A 1 291 ? -6.963 1.567 5.765 1.00 92.81 291 PHE A CA 1
ATOM 2339 C C . PHE A 1 291 ? -6.518 2.300 7.024 1.00 92.81 291 PHE A C 1
ATOM 2341 O O . PHE A 1 291 ? -7.157 2.197 8.066 1.00 92.81 291 PHE A O 1
ATOM 2348 N N . PHE A 1 292 ? -5.434 3.065 6.912 1.00 91.50 292 PHE A N 1
ATOM 2349 C CA . PHE A 1 292 ? -4.866 3.841 8.011 1.00 91.50 292 PHE A CA 1
ATOM 2350 C C . PHE A 1 292 ? -4.868 5.323 7.648 1.00 91.50 292 PHE A C 1
ATOM 2352 O O . PHE A 1 292 ? -4.293 5.713 6.629 1.00 91.50 292 PHE A O 1
ATOM 2359 N N . HIS A 1 293 ? -5.448 6.151 8.511 1.00 92.25 293 HIS A N 1
ATOM 2360 C CA . HIS A 1 293 ? -5.494 7.600 8.356 1.00 92.25 293 HIS A CA 1
ATOM 2361 C C . HIS A 1 293 ? -4.851 8.278 9.554 1.00 92.25 293 HIS A C 1
ATOM 2363 O O . HIS A 1 293 ? -5.275 8.084 10.687 1.00 92.25 293 HIS A O 1
ATOM 2369 N N . SER A 1 294 ? -3.845 9.113 9.309 1.00 91.50 294 SER A N 1
ATOM 2370 C CA . SER A 1 294 ? -3.342 10.010 10.347 1.00 91.50 294 SER A CA 1
ATOM 2371 C C . SER A 1 294 ? -4.396 11.076 10.624 1.00 91.50 294 SER A C 1
ATOM 2373 O O . SER A 1 294 ? -4.731 11.846 9.725 1.00 91.50 294 SER A O 1
ATOM 2375 N N . VAL A 1 295 ? -4.881 11.150 11.859 1.00 90.94 295 VAL A N 1
ATOM 2376 C CA . VAL A 1 295 ? -5.937 12.085 12.263 1.00 90.94 295 VAL A CA 1
ATOM 2377 C C . VAL A 1 295 ? -5.471 12.973 13.420 1.00 90.94 295 VAL A C 1
ATOM 2379 O O . VAL A 1 295 ? -4.661 12.546 14.238 1.00 90.94 295 VAL A O 1
ATOM 2382 N N . PRO A 1 296 ? -5.937 14.227 13.515 1.00 86.75 296 PRO A N 1
ATOM 2383 C CA . PRO A 1 296 ? -5.572 15.119 14.617 1.00 86.75 296 PRO A CA 1
ATOM 2384 C C . PRO A 1 296 ? -6.315 14.824 15.931 1.00 86.75 296 PRO A C 1
ATOM 2386 O O . PRO A 1 296 ? -5.849 15.239 16.989 1.00 86.75 296 PRO A O 1
ATOM 2389 N N . ASN A 1 297 ? -7.484 14.178 15.880 1.00 85.75 297 ASN A N 1
ATOM 2390 C CA . ASN A 1 297 ? -8.330 13.864 17.036 1.00 85.75 297 ASN A CA 1
ATOM 2391 C C . ASN A 1 297 ? -9.380 12.787 16.671 1.00 85.75 297 ASN A C 1
ATOM 2393 O O . ASN A 1 297 ? -9.486 12.405 15.509 1.00 85.75 297 ASN A O 1
ATOM 2397 N N . GLN A 1 298 ? -10.152 12.330 17.664 1.00 84.31 298 GLN A N 1
ATOM 2398 C CA . GLN A 1 298 ? -11.207 11.306 17.541 1.00 84.31 298 GLN A CA 1
ATOM 2399 C C . GLN A 1 298 ? -12.631 11.885 17.362 1.00 84.31 298 GLN A C 1
ATOM 2401 O O . GLN A 1 298 ? -13.611 11.187 17.583 1.00 84.31 298 GLN A O 1
ATOM 2406 N N . LYS A 1 299 ? -12.791 13.172 17.024 1.00 86.06 299 LYS A N 1
ATOM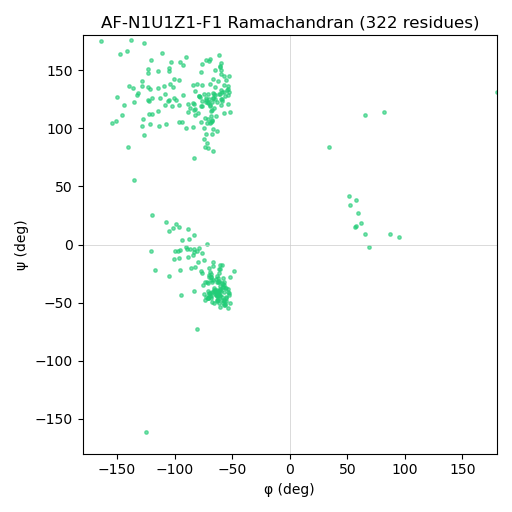 2407 C CA . LYS A 1 299 ? -14.126 13.789 16.907 1.00 86.06 299 LYS A CA 1
ATOM 2408 C C . LYS A 1 299 ? -14.811 13.378 15.603 1.00 86.06 299 LYS A C 1
ATOM 2410 O O . LYS A 1 299 ? -14.149 13.302 14.565 1.00 86.06 299 LYS A O 1
ATOM 2415 N N . MET A 1 300 ? -16.141 13.278 15.616 1.00 87.25 300 MET A N 1
ATOM 2416 C CA . MET A 1 300 ? -16.938 12.945 14.428 1.00 87.25 300 MET A CA 1
ATOM 2417 C C . MET A 1 300 ? -16.694 13.896 13.245 1.00 87.25 300 MET A C 1
ATOM 2419 O O . MET A 1 300 ? -16.557 13.446 12.115 1.00 87.25 300 MET A O 1
ATOM 2423 N N . ASN A 1 301 ? -16.492 15.197 13.480 1.00 90.06 301 ASN A N 1
ATOM 2424 C CA . ASN A 1 301 ? -16.152 16.144 12.402 1.00 90.06 301 ASN A CA 1
ATOM 2425 C C . ASN A 1 301 ? -14.832 15.809 11.676 1.00 90.06 301 ASN A C 1
ATOM 2427 O O . ASN A 1 301 ? -14.599 16.283 10.568 1.00 90.06 301 ASN A O 1
ATOM 2431 N N . THR A 1 302 ? -13.946 15.033 12.308 1.00 90.06 302 THR A N 1
ATOM 2432 C CA . THR A 1 302 ? -12.699 14.536 11.707 1.00 90.06 302 THR A CA 1
ATOM 2433 C C . THR A 1 302 ? -12.882 13.137 11.116 1.00 90.06 302 THR A C 1
ATOM 2435 O O . THR A 1 302 ? -12.410 12.884 10.010 1.00 90.06 302 THR A O 1
ATOM 2438 N N . LEU A 1 303 ? -13.561 12.234 11.832 1.00 91.06 303 LEU A N 1
ATOM 24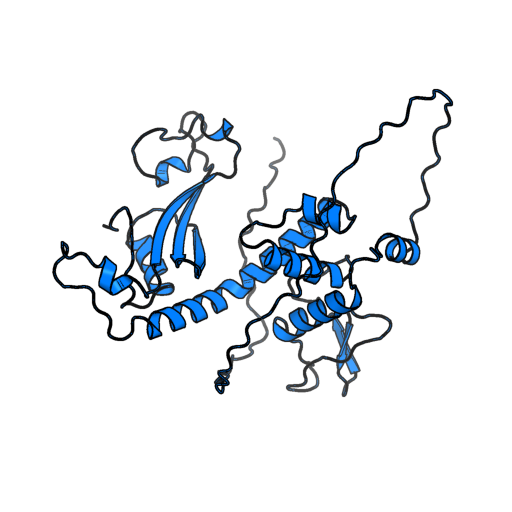39 C CA . LEU A 1 303 ? -13.697 10.826 11.442 1.00 91.06 303 LEU A CA 1
ATOM 2440 C C . LEU A 1 303 ? -14.826 10.584 10.432 1.00 91.06 303 LEU A C 1
ATOM 2442 O O . LEU A 1 303 ? -14.627 9.850 9.470 1.00 91.06 303 LEU A O 1
ATOM 2446 N N . GLY A 1 304 ? -15.966 11.256 10.581 1.00 91.31 304 GLY A N 1
ATOM 2447 C CA . GLY A 1 304 ? -17.141 11.137 9.716 1.00 91.31 304 GLY A CA 1
ATOM 2448 C C . GLY A 1 304 ? -16.825 11.310 8.227 1.00 91.31 304 GLY A C 1
ATOM 2449 O O . GLY A 1 304 ? -17.143 10.411 7.450 1.00 91.31 304 GLY A O 1
ATOM 2450 N N . PRO A 1 305 ? -16.113 12.375 7.800 1.00 93.62 305 PRO A N 1
ATOM 2451 C CA . PRO A 1 305 ? -15.700 12.515 6.405 1.00 93.62 305 PRO A CA 1
ATOM 2452 C C . PRO A 1 305 ? -14.783 11.385 5.930 1.00 93.62 305 PRO A C 1
ATOM 2454 O O . PRO A 1 305 ? -14.815 11.024 4.758 1.00 93.62 305 PRO A O 1
ATOM 2457 N N . ILE A 1 306 ? -13.942 10.817 6.799 1.00 93.12 306 ILE A N 1
ATOM 2458 C CA . ILE A 1 306 ? -13.067 9.695 6.436 1.00 93.12 306 ILE A CA 1
ATOM 2459 C C . ILE A 1 306 ? -13.904 8.431 6.237 1.00 93.12 306 ILE A C 1
ATOM 2461 O O . ILE A 1 306 ? -13.728 7.758 5.222 1.00 93.12 306 ILE A O 1
ATOM 2465 N N . ILE A 1 307 ? -14.832 8.152 7.152 1.00 92.31 307 ILE A N 1
ATOM 2466 C CA . ILE A 1 307 ? -15.748 7.008 7.102 1.00 92.31 307 ILE A CA 1
ATOM 2467 C C . ILE A 1 307 ? -16.619 7.082 5.844 1.00 92.31 307 ILE A C 1
ATOM 2469 O O . ILE A 1 307 ? -16.563 6.171 5.024 1.00 92.31 307 ILE A O 1
ATOM 2473 N N . GLN A 1 308 ? -17.316 8.202 5.619 1.00 91.88 308 GLN A N 1
ATOM 2474 C CA . GLN A 1 308 ? -18.154 8.427 4.430 1.00 91.88 308 GLN A CA 1
ATOM 2475 C C . GLN A 1 308 ? -17.369 8.297 3.125 1.00 91.88 308 GLN A C 1
ATOM 2477 O O . GLN A 1 308 ? -17.876 7.824 2.114 1.00 91.88 308 GLN A O 1
ATOM 2482 N N . ASN A 1 309 ? -16.103 8.711 3.139 1.00 92.69 309 ASN A N 1
ATOM 2483 C CA . ASN A 1 309 ? -15.248 8.571 1.976 1.00 92.69 309 ASN A CA 1
ATOM 2484 C C . ASN A 1 309 ? -14.905 7.109 1.667 1.00 92.69 309 ASN A C 1
ATOM 2486 O O . ASN A 1 309 ? -14.572 6.839 0.516 1.00 92.69 309 ASN A O 1
ATOM 2490 N N . HIS A 1 310 ? -14.881 6.207 2.653 1.00 92.88 310 HIS A N 1
ATOM 2491 C CA . HIS A 1 310 ? -14.412 4.821 2.501 1.00 92.88 310 HIS A CA 1
ATOM 2492 C C . HIS A 1 310 ? -15.529 3.787 2.457 1.00 92.88 310 HIS A C 1
ATOM 2494 O O . HIS A 1 310 ? -15.315 2.731 1.866 1.00 92.88 310 HIS A O 1
ATOM 2500 N N . LEU A 1 311 ? -16.674 4.073 3.072 1.00 94.00 311 LEU A N 1
ATOM 2501 C CA . LEU A 1 311 ? -17.747 3.113 3.272 1.00 94.00 311 LEU A CA 1
ATOM 2502 C C . LEU A 1 311 ? -19.056 3.620 2.652 1.00 94.00 311 LEU A C 1
ATOM 2504 O O . LEU A 1 311 ? -19.403 4.790 2.838 1.00 94.00 311 LEU A O 1
ATOM 2508 N N . PRO A 1 312 ? -19.794 2.753 1.943 1.00 93.75 312 PRO A N 1
ATOM 2509 C CA . PRO A 1 312 ? -21.173 3.017 1.550 1.00 93.75 312 PRO A CA 1
ATOM 2510 C C . PRO A 1 312 ? -22.071 3.240 2.770 1.00 93.75 312 PRO A C 1
ATOM 2512 O O . PRO A 1 312 ? -21.859 2.635 3.820 1.00 93.75 312 PRO A O 1
ATOM 2515 N N . LEU A 1 313 ? -23.117 4.054 2.613 1.00 89.62 313 LEU A N 1
ATOM 2516 C CA . LEU A 1 313 ? -24.005 4.455 3.711 1.00 89.62 313 LEU A CA 1
ATOM 2517 C C . LEU A 1 313 ? -24.674 3.271 4.430 1.00 89.62 313 LEU A C 1
ATOM 2519 O O . LEU A 1 313 ? -24.841 3.315 5.642 1.00 89.62 313 LEU A O 1
ATOM 2523 N N . GLN A 1 314 ? -25.044 2.223 3.690 1.00 90.06 314 GLN A N 1
ATOM 2524 C CA . GLN A 1 314 ? -25.729 1.039 4.229 1.00 90.06 314 GLN A CA 1
ATOM 2525 C C . GLN A 1 314 ? -24.783 0.058 4.940 1.00 90.06 314 GLN A C 1
ATOM 2527 O O . GLN A 1 314 ? -25.236 -0.952 5.469 1.00 90.06 314 GLN A O 1
ATOM 2532 N N . THR A 1 315 ? -23.474 0.330 4.956 1.00 92.62 315 THR A N 1
ATOM 2533 C CA . THR A 1 315 ? -22.489 -0.574 5.556 1.00 92.62 315 THR A CA 1
ATOM 2534 C C . THR A 1 315 ? -22.535 -0.460 7.081 1.00 92.62 315 THR A C 1
ATOM 2536 O O . THR A 1 315 ? -22.231 0.615 7.605 1.00 92.62 315 THR A O 1
ATOM 2539 N N . PRO A 1 316 ? -22.841 -1.546 7.813 1.00 91.00 316 PRO A N 1
ATOM 2540 C CA . PRO A 1 316 ? -22.741 -1.568 9.267 1.00 91.00 316 PRO A CA 1
ATOM 2541 C C . PRO A 1 316 ? -21.302 -1.304 9.696 1.00 91.00 316 PRO A C 1
ATOM 2543 O O . PRO A 1 316 ? -20.375 -1.951 9.207 1.00 91.00 316 PRO A O 1
ATOM 2546 N N . LEU A 1 317 ? -21.122 -0.354 10.610 1.00 90.56 317 LEU A N 1
ATOM 2547 C CA . LEU A 1 317 ? -19.823 -0.002 11.163 1.00 90.56 317 LEU A CA 1
ATOM 2548 C C . LEU A 1 317 ? -19.744 -0.483 12.607 1.00 90.56 317 LEU A C 1
ATOM 2550 O O . LEU A 1 317 ? -20.524 -0.046 13.447 1.00 90.56 317 LEU A O 1
ATOM 2554 N N . MET A 1 318 ? -18.786 -1.357 12.896 1.00 89.50 318 MET A N 1
ATOM 2555 C CA . MET A 1 318 ? -18.590 -1.909 14.230 1.00 89.50 318 MET A CA 1
ATOM 2556 C C . MET A 1 318 ? -17.470 -1.160 14.942 1.00 89.50 318 MET A C 1
ATOM 2558 O O . MET A 1 318 ? -16.348 -1.051 14.442 1.00 89.50 318 MET A O 1
ATOM 2562 N N . THR A 1 319 ? -17.788 -0.631 16.116 1.00 86.69 319 THR A N 1
ATOM 2563 C CA . THR A 1 319 ? -16.893 0.212 16.910 1.00 86.69 319 THR A CA 1
ATOM 2564 C C . THR A 1 319 ? -17.042 -0.170 18.372 1.00 86.69 319 THR A C 1
ATOM 2566 O O . THR A 1 319 ? -18.156 -0.350 18.854 1.00 86.69 319 THR A O 1
ATOM 2569 N N . ASP A 1 320 ? -15.930 -0.285 19.073 1.00 75.50 320 ASP A N 1
ATOM 2570 C CA . ASP A 1 320 ? -15.845 -0.581 20.500 1.00 75.50 320 ASP A CA 1
ATOM 2571 C C . ASP A 1 320 ? -16.242 0.618 21.375 1.00 75.50 320 ASP A C 1
ATOM 2573 O O . ASP A 1 320 ? -16.869 0.444 22.418 1.00 75.50 320 ASP A O 1
ATOM 2577 N N . GLU A 1 321 ? -15.967 1.838 20.913 1.00 67.12 321 GLU A N 1
ATOM 2578 C CA . GLU A 1 321 ? -16.529 3.072 21.461 1.00 67.12 321 GLU A CA 1
ATOM 2579 C C . GLU A 1 321 ? -17.413 3.702 20.377 1.00 67.12 321 GLU A C 1
ATOM 2581 O O . GLU A 1 321 ? -16.915 4.073 19.313 1.00 67.12 321 GLU A O 1
ATOM 2586 N N . GLY A 1 322 ? -18.728 3.790 20.611 1.00 60.97 322 GLY A N 1
ATOM 2587 C CA . GLY A 1 322 ? -19.635 4.478 19.689 1.00 60.97 322 GLY A CA 1
ATOM 2588 C C . GLY A 1 322 ? -19.127 5.893 19.412 1.00 60.97 322 GLY A C 1
ATOM 2589 O O . GLY A 1 322 ? -18.758 6.617 20.340 1.00 60.97 322 GLY A O 1
ATOM 2590 N N . TYR A 1 323 ? -19.055 6.284 18.138 1.00 63.75 323 TYR A N 1
ATOM 2591 C CA . TYR A 1 323 ? -18.626 7.634 17.787 1.00 63.75 323 TYR A CA 1
ATOM 2592 C C . TYR A 1 323 ? -19.707 8.641 18.230 1.00 63.75 323 TYR A C 1
ATOM 2594 O O . TYR A 1 323 ? -20.838 8.523 17.759 1.00 63.75 323 TYR A O 1
ATOM 2602 N N . PRO A 1 324 ? -19.388 9.597 19.126 1.00 48.47 324 PRO A N 1
ATOM 2603 C CA . PRO A 1 324 ? -20.362 10.531 19.691 1.00 48.47 324 PRO A CA 1
ATOM 2604 C C . PRO A 1 324 ? -20.847 11.594 18.703 1.00 48.47 324 PRO A C 1
ATOM 2606 O O . PRO A 1 324 ? -20.092 11.935 17.754 1.00 48.47 324 PRO A O 1
#

Organism: NCBI:txid1049986

Radius of gyration: 26.16 Å; Cα contacts (8 Å, |Δi|>4): 313; chains: 1; bounding box: 85×58×68 Å

Secondary structure (DSSP, 8-state):
-----------------SS---------------------GGG---------PPPP------PPPPPPPPPHHHHHHTT--TTS-HHHHHHHHHHHHHHHS--B-SSSTT-B--EEETTEEEEEE-TTT--EEETTTTSTTTT--S-THHHHHHHHHHHHTTTSPPPHHHHHHHHT--HHHHHHHHHHHHHHHHHHHHHHHHHHHHHHHHHTTT----S-TTS--HHHHTTS--EEEEEEEEESS-GGGGTTBS--SSS-TTGGGBB-GGGT--B-EEEEEEEEETTS-EEEEEES-S-HHHHHHHHHHHS-TTS--B-SS---

Mean predicted aligned error: 14.96 Å

Foldseek 3Di:
DDDDDDPDDPDPPPDPDPDDDDDDDDDDDDDDDDDDPDDDPPPPPPDDDDDDDDDDDDDDDDDDDDDDDDDPVSVVVVQPPVPDPQVVLLVVLLVLLCVVPWDADPVDPPHTFDDADPVCRQKTAGPPPRDIDGSQPPALCNVPPDRSSLLSVLVVVPVVPPPDHDDLVNSCVVRVHDSVNSVSSSVSNVVSVVVCVVVQLVVQQVVQCVQLPVNDDDPDPPDDCCVVCVPPKAKEKDKAKAFPDDPVVLPQQCDNDDDFRLSRQFGNVVVPGDGGIFIWIWIDIVVGDIDIDGFNGLACVTVVVVCVSRYDPSRDYDYPDPHD

Solvent-accessible surface area (backbone atoms only — not comparable to full-atom values): 20663 Å² total; per-residue (Å²): 140,79,86,82,81,79,78,80,72,88,70,82,76,79,73,82,76,90,70,90,73,80,85,75,87,80,82,80,82,85,79,93,69,93,71,85,81,79,75,77,83,88,73,80,82,79,79,80,84,82,87,77,88,82,82,91,80,85,89,82,96,72,86,78,75,84,77,77,84,76,51,76,65,58,55,53,56,77,57,61,51,92,88,56,66,55,66,61,22,33,52,48,31,52,48,52,40,50,74,77,55,66,49,65,39,92,89,40,86,94,37,70,46,76,44,69,40,93,91,42,81,58,35,28,26,33,87,84,85,58,51,73,47,57,64,33,61,95,45,67,48,45,91,60,88,65,69,61,24,59,56,32,46,52,53,52,51,39,60,72,44,56,90,52,79,78,46,35,65,56,46,10,62,78,64,71,45,55,56,70,55,17,41,52,52,49,52,30,50,51,50,50,54,58,71,43,45,68,59,53,46,49,56,49,24,58,50,48,42,63,72,26,56,94,44,75,78,74,92,54,87,86,59,84,54,63,79,83,42,68,91,49,84,50,35,36,45,53,76,48,76,47,64,88,60,61,81,74,62,66,62,61,35,53,46,88,72,98,66,62,74,68,47,49,22,21,28,18,69,95,71,67,46,45,76,57,36,45,40,32,37,36,43,35,34,65,101,56,65,72,47,80,40,84,43,92,56,91,47,45,90,61,46,46,64,54,48,61,72,53,43,44,91,55,52,72,76,47,51,94,68,78,84,112